Protein AF-0000000074132225 (afdb_homodimer)

Nearest PDB structures (foldseek):
  7el3-assembly1_B  TM=7.286E-01  e=1.662E-07  Acinetobacter baumannii
  2fbi-assembly1_A-2  TM=7.330E-01  e=9.523E-07  Pseudomonas aeruginosa
  6pcp-assembly2_C  TM=7.121E-01  e=3.314E-06  Bordetella pertussis
  7kfq-assembly1_A  TM=7.465E-01  e=6.183E-06  Variovorax paradoxus
  3vod-assembly1_A  TM=6.828E-01  e=7.935E-06  Escherichia coli K-12

Structure (mmCIF, N/CA/C/O backbone):
data_AF-0000000074132225-model_v1
#
loop_
_entity.id
_entity.type
_entity.pdbx_description
1 polymer 'Transcriptional regulator, MarR family'
#
loop_
_atom_site.group_PDB
_atom_site.id
_atom_site.type_symbol
_atom_site.label_atom_id
_atom_site.label_alt_id
_atom_site.label_comp_id
_atom_site.label_asym_id
_atom_site.label_entity_id
_atom_site.label_seq_id
_atom_site.pdbx_PDB_ins_code
_atom_site.Cartn_x
_atom_site.Cartn_y
_atom_site.Cartn_z
_atom_site.occupancy
_atom_site.B_iso_or_equiv
_atom_site.auth_seq_id
_atom_site.auth_comp_id
_atom_site.auth_asym_id
_atom_site.auth_atom_id
_atom_site.pdbx_PDB_model_num
ATOM 1 N N . MET A 1 1 ? -24.516 12.992 13.539 1 54.16 1 MET A N 1
ATOM 2 C CA . MET A 1 1 ? -23.625 13.383 14.625 1 54.16 1 MET A CA 1
ATOM 3 C C . MET A 1 1 ? -22.25 13.789 14.078 1 54.16 1 MET A C 1
ATOM 5 O O . MET A 1 1 ? -21.781 13.242 13.078 1 54.16 1 MET A O 1
ATOM 9 N N . SER A 1 2 ? -21.734 15 14.367 1 73.56 2 SER A N 1
ATOM 10 C CA . SER A 1 2 ? -20.578 15.727 13.867 1 73.56 2 SER A CA 1
ATOM 11 C C . SER A 1 2 ? -19.281 15.016 14.227 1 73.56 2 SER A C 1
ATOM 13 O O . SER A 1 2 ? -19.109 14.578 15.367 1 73.56 2 SER A O 1
ATOM 15 N N . ILE A 1 3 ? -18.578 14.336 13.305 1 84.06 3 ILE A N 1
ATOM 16 C CA . ILE A 1 3 ? -17.297 13.664 13.523 1 84.06 3 ILE A CA 1
ATOM 17 C C . ILE A 1 3 ? -16.234 14.688 13.922 1 84.06 3 ILE A C 1
ATOM 19 O O . ILE A 1 3 ? -16.109 15.742 13.297 1 84.06 3 ILE A O 1
ATOM 23 N N . THR A 1 4 ? -15.602 14.516 15.125 1 89.75 4 THR A N 1
ATOM 24 C CA . THR A 1 4 ? -14.586 15.445 15.625 1 89.75 4 THR A CA 1
ATOM 25 C C . THR A 1 4 ? -13.273 15.258 14.867 1 89.75 4 THR A C 1
ATOM 27 O O . THR A 1 4 ? -13.062 14.234 14.211 1 89.75 4 THR A O 1
ATOM 30 N N . LYS A 1 5 ? -12.422 16.234 14.961 1 89.44 5 LYS A N 1
ATOM 31 C CA . LYS A 1 5 ? -11.109 16.156 14.328 1 89.44 5 LYS A CA 1
ATOM 32 C C . LYS A 1 5 ? -10.305 14.977 14.867 1 89.44 5 LYS A C 1
ATOM 34 O O . LYS A 1 5 ? -9.609 14.297 14.117 1 89.44 5 LYS A O 1
ATOM 39 N N . ASP A 1 6 ? -10.445 14.742 16.094 1 91 6 ASP A N 1
ATOM 40 C CA . ASP A 1 6 ? -9.75 13.625 16.734 1 91 6 ASP A CA 1
ATOM 41 C C . ASP A 1 6 ? -10.25 12.289 16.188 1 91 6 ASP A C 1
ATOM 43 O O . ASP A 1 6 ? -9.461 11.359 15.992 1 91 6 ASP A O 1
ATOM 47 N N . GLU A 1 7 ? -11.469 12.227 16 1 93.56 7 GLU A N 1
ATOM 48 C CA . GLU A 1 7 ? -12.055 11 15.461 1 93.56 7 GLU A CA 1
ATOM 49 C C . GLU A 1 7 ? -11.594 10.766 14.023 1 93.56 7 GLU A C 1
ATOM 51 O O . GLU A 1 7 ? -11.305 9.633 13.641 1 93.56 7 GLU A O 1
ATOM 56 N N . VAL A 1 8 ? -11.531 11.859 13.305 1 94.38 8 VAL A N 1
ATOM 57 C CA . VAL A 1 8 ? -11.07 11.766 11.922 1 94.38 8 VAL A CA 1
ATOM 58 C C . VAL A 1 8 ? -9.648 11.219 11.883 1 94.38 8 VAL A C 1
ATOM 60 O O . VAL A 1 8 ? -9.352 10.289 11.133 1 94.38 8 VAL A O 1
ATOM 63 N N . GLN A 1 9 ? -8.836 11.711 12.734 1 93.88 9 GLN A N 1
ATOM 64 C CA . GLN A 1 9 ? -7.426 11.32 12.766 1 93.88 9 GLN A CA 1
ATOM 65 C C . GLN A 1 9 ? -7.262 9.875 13.203 1 93.88 9 GLN A C 1
ATOM 67 O O . GLN A 1 9 ? -6.395 9.156 12.695 1 93.88 9 GLN A O 1
ATOM 72 N N . THR A 1 10 ? -8.094 9.461 14.109 1 95.25 10 THR A N 1
ATOM 73 C CA . THR A 1 10 ? -8.055 8.078 14.578 1 95.25 10 THR A CA 1
ATOM 74 C C . THR A 1 10 ? -8.438 7.117 13.453 1 95.25 10 THR A C 1
ATOM 76 O O . THR A 1 10 ? -7.797 6.086 13.258 1 95.25 10 THR A O 1
ATOM 79 N N . LEU A 1 11 ? -9.461 7.516 12.695 1 97.31 11 LEU A N 1
ATOM 80 C CA . LEU A 1 11 ? -9.953 6.672 11.609 1 97.31 11 LEU A CA 1
ATOM 81 C C . LEU A 1 11 ? -8.938 6.582 10.484 1 97.31 11 LEU A C 1
ATOM 83 O O . LEU A 1 11 ? -8.641 5.492 9.992 1 97.31 11 LEU A O 1
ATOM 87 N N . THR A 1 12 ? -8.359 7.676 10.102 1 96.75 12 THR A N 1
ATOM 88 C CA . THR A 1 12 ? -7.398 7.695 9.008 1 96.75 12 THR A CA 1
ATOM 89 C C . THR A 1 12 ? -6.094 7.02 9.414 1 96.75 12 THR A C 1
ATOM 91 O O . THR A 1 12 ? -5.492 6.285 8.633 1 96.75 12 THR A O 1
ATOM 94 N N . SER A 1 13 ? -5.707 7.27 10.641 1 96.12 13 SER A N 1
ATOM 95 C CA . SER A 1 13 ? -4.496 6.637 11.156 1 96.12 13 SER A CA 1
ATOM 96 C C . SER A 1 13 ? -4.625 5.117 11.164 1 96.12 13 SER A C 1
ATOM 98 O O . SER A 1 13 ? -3.674 4.406 10.844 1 96.12 13 SER A O 1
ATOM 100 N N . ARG A 1 14 ? -5.727 4.633 11.555 1 96.69 14 ARG A N 1
ATOM 101 C CA . ARG A 1 14 ? -5.973 3.193 11.562 1 96.69 14 ARG A CA 1
ATOM 102 C C . ARG A 1 14 ? -5.941 2.625 10.148 1 96.69 14 ARG A C 1
ATOM 104 O O . ARG A 1 14 ? -5.371 1.558 9.914 1 96.69 14 ARG A O 1
ATOM 111 N N . LEU A 1 15 ? -6.539 3.301 9.234 1 97 15 LEU A N 1
ATOM 112 C CA . LEU A 1 15 ? -6.52 2.861 7.844 1 97 15 LEU A CA 1
ATOM 113 C C . LEU A 1 15 ? -5.09 2.768 7.324 1 97 15 LEU A C 1
ATOM 115 O O . LEU A 1 15 ? -4.711 1.759 6.723 1 97 15 LEU A O 1
ATOM 119 N N . ASP A 1 16 ? -4.312 3.82 7.637 1 94.81 16 ASP A N 1
ATOM 120 C CA . ASP A 1 16 ? -2.91 3.834 7.227 1 94.81 16 ASP A CA 1
ATOM 121 C C . ASP A 1 16 ? -2.16 2.633 7.793 1 94.81 16 ASP A C 1
ATOM 123 O O . ASP A 1 16 ? -1.419 1.96 7.074 1 94.81 16 ASP A O 1
ATOM 127 N N . LEU A 1 17 ? -2.406 2.398 9.031 1 95.75 17 LEU A N 1
ATOM 128 C CA . LEU A 1 17 ? -1.738 1.296 9.719 1 95.75 17 LEU A CA 1
ATOM 129 C C . LEU A 1 17 ? -2.137 -0.043 9.102 1 95.75 17 LEU A C 1
ATOM 131 O O . LEU A 1 17 ? -1.291 -0.921 8.914 1 95.75 17 LEU A O 1
ATOM 135 N N . LEU A 1 18 ? -3.383 -0.234 8.789 1 97.75 18 LEU A N 1
ATOM 136 C CA . LEU A 1 18 ? -3.879 -1.496 8.258 1 97.75 18 LEU A CA 1
ATOM 137 C C . LEU A 1 18 ? -3.344 -1.736 6.848 1 97.75 18 LEU A C 1
ATOM 139 O O . LEU A 1 18 ? -3.006 -2.867 6.492 1 97.75 18 LEU A O 1
ATOM 143 N N . ILE A 1 19 ? -3.264 -0.663 6.051 1 96.75 19 ILE A N 1
ATOM 144 C CA . ILE A 1 19 ? -2.701 -0.786 4.711 1 96.75 19 ILE A CA 1
ATOM 145 C C . ILE A 1 19 ? -1.232 -1.192 4.801 1 96.75 19 ILE A C 1
ATOM 147 O O . ILE A 1 19 ? -0.798 -2.127 4.125 1 96.75 19 ILE A O 1
ATOM 151 N N . ALA A 1 20 ? -0.495 -0.587 5.672 1 95.62 20 ALA A N 1
ATOM 152 C CA . ALA A 1 20 ? 0.922 -0.885 5.863 1 95.62 20 ALA A CA 1
ATOM 153 C C . ALA A 1 20 ? 1.119 -2.311 6.371 1 95.62 20 ALA A C 1
ATOM 155 O O . ALA A 1 20 ? 2.02 -3.02 5.918 1 95.62 20 ALA A O 1
ATOM 156 N N . LYS A 1 21 ? 0.333 -2.701 7.316 1 96.62 21 LYS A N 1
ATOM 157 C CA . LYS A 1 21 ? 0.437 -4.043 7.879 1 96.62 21 LYS A CA 1
ATOM 158 C C . LYS A 1 21 ? 0.18 -5.105 6.816 1 96.62 21 LYS A C 1
ATOM 160 O O . LYS A 1 21 ? 0.867 -6.129 6.773 1 96.62 21 LYS A O 1
ATOM 165 N N . GLY A 1 22 ? -0.839 -4.918 5.992 1 97.06 22 GLY A N 1
ATOM 166 C CA . GLY A 1 22 ? -1.097 -5.84 4.898 1 97.06 22 GLY A CA 1
ATOM 167 C C . GLY A 1 22 ? 0.084 -5.996 3.957 1 97.06 22 GLY A C 1
ATOM 168 O O . GLY A 1 22 ? 0.482 -7.117 3.631 1 97.06 22 GLY A O 1
ATOM 169 N N . ALA A 1 23 ? 0.612 -4.855 3.578 1 95.44 23 ALA A N 1
ATOM 170 C CA . ALA A 1 23 ? 1.77 -4.867 2.686 1 95.44 23 ALA A CA 1
ATOM 171 C C . ALA A 1 23 ? 2.936 -5.625 3.311 1 95.44 23 ALA A C 1
ATOM 173 O O . ALA A 1 23 ? 3.627 -6.387 2.627 1 95.44 23 ALA A O 1
ATOM 174 N N . ARG A 1 24 ? 3.125 -5.453 4.555 1 95.12 24 ARG A N 1
ATOM 175 C CA . ARG A 1 24 ? 4.223 -6.113 5.254 1 95.12 24 ARG A CA 1
ATOM 176 C C . ARG A 1 24 ? 4.02 -7.625 5.289 1 95.12 24 ARG A C 1
ATOM 178 O O . ARG A 1 24 ? 4.977 -8.391 5.156 1 95.12 24 ARG A O 1
ATOM 185 N N . GLU A 1 25 ? 2.818 -8.031 5.516 1 96.81 25 GLU A N 1
ATOM 186 C CA . GLU A 1 25 ? 2.543 -9.461 5.559 1 96.81 25 GLU A CA 1
ATOM 187 C C . GLU A 1 25 ? 2.814 -10.117 4.207 1 96.81 25 GLU A C 1
ATOM 189 O O . GLU A 1 25 ? 3.35 -11.227 4.145 1 96.81 25 GLU A O 1
ATOM 194 N N . TYR A 1 26 ? 2.424 -9.445 3.121 1 96.88 26 TYR A N 1
ATOM 195 C CA . TYR A 1 26 ? 2.709 -9.977 1.792 1 96.88 26 TYR A CA 1
ATOM 196 C C . TYR A 1 26 ? 4.211 -10.008 1.529 1 96.88 26 TYR A C 1
ATOM 198 O O . TYR A 1 26 ? 4.723 -10.969 0.947 1 96.88 26 TYR A O 1
ATOM 206 N N . LYS A 1 27 ? 4.934 -9.016 1.938 1 95.56 27 LYS A N 1
ATOM 207 C CA . LYS A 1 27 ? 6.387 -8.984 1.802 1 95.56 27 LYS A CA 1
ATOM 208 C C . LYS A 1 27 ? 7.035 -10.125 2.582 1 95.56 27 LYS A C 1
ATOM 210 O O . LYS A 1 27 ? 7.961 -10.773 2.09 1 95.56 27 LYS A O 1
ATOM 215 N N . ASP A 1 28 ? 6.555 -10.273 3.811 1 96.62 28 ASP A N 1
ATOM 216 C CA . ASP A 1 28 ? 7.047 -11.375 4.637 1 96.62 28 ASP A CA 1
ATOM 217 C C . ASP A 1 28 ? 6.832 -12.719 3.951 1 96.62 28 ASP A C 1
ATOM 219 O O . ASP A 1 28 ? 7.703 -13.594 3.998 1 96.62 28 ASP A O 1
ATOM 223 N N . TRP A 1 29 ? 5.672 -12.898 3.391 1 98.12 29 TRP A N 1
ATOM 224 C CA . TRP A 1 29 ? 5.379 -14.125 2.662 1 98.12 29 TRP A CA 1
ATOM 225 C C . TRP A 1 29 ? 6.359 -14.328 1.512 1 98.12 29 TRP A C 1
ATOM 227 O O . TRP A 1 29 ? 6.879 -15.43 1.311 1 98.12 29 TRP A O 1
ATOM 237 N N . ASN A 1 30 ? 6.602 -13.227 0.712 1 97.62 30 ASN A N 1
ATOM 238 C CA . ASN A 1 30 ? 7.57 -13.297 -0.378 1 97.62 30 ASN A CA 1
ATOM 239 C C . ASN A 1 30 ? 8.938 -13.75 0.117 1 97.62 30 ASN A C 1
ATOM 241 O O . ASN A 1 30 ? 9.555 -14.633 -0.476 1 97.62 30 ASN A O 1
ATOM 245 N N . GLN A 1 31 ? 9.367 -13.188 1.215 1 96.5 31 GLN A N 1
ATOM 246 C CA . GLN A 1 31 ? 10.664 -13.523 1.787 1 96.5 31 GLN A CA 1
ATOM 247 C C . GLN A 1 31 ? 10.727 -14.984 2.207 1 96.5 31 GLN A C 1
ATOM 249 O O . GLN A 1 31 ? 11.703 -15.68 1.92 1 96.5 31 GLN A O 1
ATOM 254 N N . LYS A 1 32 ? 9.719 -15.438 2.816 1 96.31 32 LYS A N 1
ATOM 255 C CA . LYS A 1 32 ? 9.633 -16.828 3.264 1 96.31 32 LYS A CA 1
ATOM 256 C C . LYS A 1 32 ? 9.727 -17.781 2.086 1 96.31 32 LYS A C 1
ATOM 258 O O . LYS A 1 32 ? 10.25 -18.891 2.225 1 96.31 32 LYS A O 1
ATOM 263 N N . HIS A 1 33 ? 9.281 -17.344 0.921 1 97 33 HIS A N 1
ATOM 264 C CA . HIS A 1 33 ? 9.227 -18.219 -0.245 1 97 33 HIS A CA 1
ATOM 265 C C . HIS A 1 33 ? 10.375 -17.922 -1.206 1 97 33 HIS A C 1
ATOM 267 O O . HIS A 1 33 ? 10.367 -18.375 -2.35 1 97 33 HIS A O 1
ATOM 273 N N . GLY A 1 34 ? 11.312 -17.031 -0.756 1 95.88 34 GLY A N 1
ATOM 274 C CA . GLY A 1 34 ? 12.516 -16.766 -1.527 1 95.88 34 GLY A CA 1
ATOM 275 C C . GLY A 1 34 ? 12.25 -15.93 -2.768 1 95.88 34 GLY A C 1
ATOM 276 O O . GLY A 1 34 ? 12.945 -16.062 -3.775 1 95.88 34 GLY A O 1
ATOM 277 N N . LEU A 1 35 ? 11.234 -15.094 -2.738 1 97.06 35 LEU A N 1
ATOM 278 C CA . LEU A 1 35 ? 10.867 -14.242 -3.865 1 97.06 35 LEU A CA 1
ATOM 279 C C . LEU A 1 35 ? 11.133 -12.773 -3.543 1 97.06 35 LEU A C 1
ATOM 281 O O . LEU A 1 35 ? 10.883 -12.32 -2.424 1 97.06 35 LEU A O 1
ATOM 285 N N . THR A 1 36 ? 11.695 -12.125 -4.531 1 96.5 36 THR A N 1
ATOM 286 C CA . THR A 1 36 ? 11.68 -10.664 -4.426 1 96.5 36 THR A CA 1
ATOM 287 C C . THR A 1 36 ? 10.281 -10.125 -4.699 1 96.5 36 THR A C 1
ATOM 289 O O . THR A 1 36 ? 9.477 -10.773 -5.367 1 96.5 36 THR A O 1
ATOM 292 N N . ASP A 1 37 ? 10.031 -8.945 -4.234 1 95.88 37 ASP A N 1
ATOM 293 C CA . ASP A 1 37 ? 8.695 -8.359 -4.371 1 95.88 37 ASP A CA 1
ATOM 294 C C . ASP A 1 37 ? 8.32 -8.188 -5.844 1 95.88 37 ASP A C 1
ATOM 296 O O . ASP A 1 37 ? 7.203 -8.508 -6.246 1 95.88 37 ASP A O 1
ATOM 300 N N . TYR A 1 38 ? 9.273 -7.688 -6.648 1 96.94 38 TYR A N 1
ATOM 301 C CA . TYR A 1 38 ? 8.938 -7.402 -8.039 1 96.94 38 TYR A CA 1
ATOM 302 C C . TYR A 1 38 ? 8.727 -8.695 -8.82 1 96.94 38 TYR A C 1
ATOM 304 O O . TYR A 1 38 ? 7.855 -8.758 -9.695 1 96.94 38 TYR A O 1
ATOM 312 N N . ARG A 1 39 ? 9.531 -9.758 -8.539 1 97.12 39 ARG A N 1
ATOM 313 C CA . ARG A 1 39 ? 9.312 -11.047 -9.195 1 97.12 39 ARG A CA 1
ATOM 314 C C . ARG A 1 39 ? 7.957 -11.633 -8.812 1 97.12 39 ARG A C 1
ATOM 316 O O . ARG A 1 39 ? 7.219 -12.109 -9.68 1 97.12 39 ARG A O 1
ATOM 323 N N . SER A 1 40 ? 7.66 -11.547 -7.527 1 97.75 40 SER A N 1
ATOM 324 C CA . SER A 1 40 ? 6.41 -12.094 -7.012 1 97.75 40 SER A CA 1
ATOM 325 C C . SER A 1 40 ? 5.203 -11.43 -7.664 1 97.75 40 SER A C 1
ATOM 327 O O . SER A 1 40 ? 4.289 -12.117 -8.125 1 97.75 40 SER A O 1
ATOM 329 N N . VAL A 1 41 ? 5.203 -10.148 -7.758 1 97.56 41 VAL A N 1
ATOM 330 C CA . VAL A 1 41 ? 4.02 -9.445 -8.242 1 97.56 41 VAL A CA 1
ATOM 331 C C . VAL A 1 41 ? 3.861 -9.672 -9.742 1 97.56 41 VAL A C 1
ATOM 333 O O . VAL A 1 41 ? 2.74 -9.773 -10.25 1 97.56 41 VAL A O 1
ATOM 336 N N . ILE A 1 42 ? 4.949 -9.727 -10.469 1 98.06 42 ILE A N 1
ATOM 337 C CA . ILE A 1 42 ? 4.887 -9.969 -11.906 1 98.06 42 ILE A CA 1
ATOM 338 C C . ILE A 1 42 ? 4.293 -11.352 -12.172 1 98.06 42 ILE A C 1
ATOM 340 O O . ILE A 1 42 ? 3.369 -11.492 -12.969 1 98.06 42 ILE A O 1
ATOM 344 N N . LEU A 1 43 ? 4.832 -12.375 -11.445 1 98.06 43 LEU A N 1
ATOM 345 C CA . LEU A 1 43 ? 4.32 -13.734 -11.586 1 98.06 43 LEU A CA 1
ATOM 346 C C . LEU A 1 43 ? 2.852 -13.805 -11.188 1 98.06 43 LEU A C 1
ATOM 348 O O . LEU A 1 43 ? 2.045 -14.43 -11.883 1 98.06 43 LEU A O 1
ATOM 352 N N . TYR A 1 44 ? 2.502 -13.164 -10.102 1 97.88 44 TYR A N 1
ATOM 353 C CA . TYR A 1 44 ? 1.139 -13.125 -9.586 1 97.88 44 TYR A CA 1
ATOM 354 C C . TYR A 1 44 ? 0.188 -12.508 -10.609 1 97.88 44 TYR A C 1
ATOM 356 O O . TYR A 1 44 ? -0.828 -13.117 -10.961 1 97.88 44 TYR A O 1
ATOM 364 N N . GLU A 1 45 ? 0.509 -11.328 -11.078 1 97.12 45 GLU A N 1
ATOM 365 C CA . GLU A 1 45 ? -0.358 -10.602 -12 1 97.12 45 GLU A CA 1
ATOM 366 C C . GLU A 1 45 ? -0.521 -11.359 -13.312 1 97.12 45 GLU A C 1
ATOM 368 O O . GLU A 1 45 ? -1.614 -11.398 -13.883 1 97.12 45 GLU A O 1
ATOM 373 N N . LEU A 1 46 ? 0.515 -12 -13.797 1 97.06 46 LEU A N 1
ATOM 374 C CA . LEU A 1 46 ? 0.447 -12.664 -15.094 1 97.06 46 LEU A CA 1
ATOM 375 C C . LEU A 1 46 ? -0.238 -14.023 -14.969 1 97.06 46 LEU A C 1
ATOM 377 O O . LEU A 1 46 ? -0.691 -14.594 -15.969 1 97.06 46 LEU A O 1
ATOM 381 N N . LEU A 1 47 ? -0.28 -14.57 -13.742 1 95 47 LEU A N 1
ATOM 382 C CA . LEU A 1 47 ? -1.084 -15.766 -13.508 1 95 47 LEU A CA 1
ATOM 383 C C . LEU A 1 47 ? -2.572 -15.438 -13.555 1 95 47 LEU A C 1
ATOM 385 O O . LEU A 1 47 ? -3.373 -16.234 -14.055 1 95 47 LEU A O 1
ATOM 389 N N . LEU A 1 48 ? -2.814 -14.258 -13.047 1 93.62 48 LEU A N 1
ATOM 390 C CA . LEU A 1 48 ? -4.215 -13.867 -12.93 1 93.62 48 LEU A CA 1
ATOM 391 C C . LEU A 1 48 ? -4.715 -13.25 -14.234 1 93.62 48 LEU A C 1
ATOM 393 O O . LEU A 1 48 ? -5.91 -13.312 -14.539 1 93.62 48 LEU A O 1
ATOM 397 N N . HIS A 1 49 ? -3.678 -12.555 -14.844 1 91.62 49 HIS A N 1
ATOM 398 C CA . HIS A 1 49 ? -4.004 -11.867 -16.094 1 91.62 49 HIS A CA 1
ATOM 399 C C . HIS A 1 49 ? -3.188 -12.422 -17.25 1 91.62 49 HIS A C 1
ATOM 401 O O . HIS A 1 49 ? -1.963 -12.539 -17.156 1 91.62 49 HIS A O 1
ATOM 407 N N . THR A 1 50 ? -3.701 -13.188 -18.188 1 86.75 50 THR A N 1
ATOM 408 C CA . THR A 1 50 ? -3.045 -13.867 -19.297 1 86.75 50 THR A CA 1
ATOM 409 C C . THR A 1 50 ? -1.951 -12.992 -19.891 1 86.75 50 THR A C 1
ATOM 411 O O . THR A 1 50 ? -0.841 -13.461 -20.156 1 86.75 50 THR A O 1
ATOM 414 N N . ARG A 1 51 ? -2.16 -11.766 -20.094 1 92.12 51 ARG A N 1
ATOM 415 C CA . ARG A 1 51 ? -1.146 -10.859 -20.625 1 92.12 51 ARG A CA 1
ATOM 416 C C . ARG A 1 51 ? -1.369 -9.438 -20.109 1 92.12 51 ARG A C 1
ATOM 418 O O . ARG A 1 51 ? -2.512 -9.008 -19.938 1 92.12 51 ARG A O 1
ATOM 425 N N . LEU A 1 52 ? -0.24 -8.719 -19.781 1 96.38 52 LEU A N 1
ATOM 426 C CA . LEU A 1 52 ? -0.235 -7.32 -19.359 1 96.38 52 LEU A CA 1
ATOM 427 C C . LEU A 1 52 ? 0.959 -6.578 -19.938 1 96.38 52 LEU A C 1
ATOM 429 O O . LEU A 1 52 ? 2.023 -7.164 -20.141 1 96.38 52 LEU A O 1
ATOM 433 N N . THR A 1 53 ? 0.749 -5.305 -20.25 1 96.44 53 THR A N 1
ATOM 434 C CA . THR A 1 53 ? 1.904 -4.469 -20.547 1 96.44 53 THR A CA 1
ATOM 435 C C . THR A 1 53 ? 2.676 -4.133 -19.266 1 96.44 53 THR A C 1
ATOM 437 O O . THR A 1 53 ? 2.152 -4.285 -18.156 1 96.44 53 THR A O 1
ATOM 440 N N . GLN A 1 54 ? 3.93 -3.826 -19.484 1 96.25 54 GLN A N 1
ATOM 441 C CA . GLN A 1 54 ? 4.707 -3.375 -18.344 1 96.25 54 GLN A CA 1
ATOM 442 C C . GLN A 1 54 ? 3.988 -2.248 -17.609 1 96.25 54 GLN A C 1
ATOM 444 O O . GLN A 1 54 ? 3.943 -2.236 -16.375 1 96.25 54 GLN A O 1
ATOM 449 N N . LYS A 1 55 ? 3.361 -1.325 -18.344 1 95.44 55 LYS A N 1
ATOM 450 C CA . LYS A 1 55 ? 2.631 -0.205 -17.766 1 95.44 55 LYS A CA 1
ATOM 451 C C . LYS A 1 55 ? 1.466 -0.694 -16.906 1 95.44 55 LYS A C 1
ATOM 453 O O . LYS A 1 55 ? 1.256 -0.203 -15.805 1 95.44 55 LYS A O 1
ATOM 458 N N . GLN A 1 56 ? 0.765 -1.618 -17.375 1 95.5 56 GLN A N 1
ATOM 459 C CA . GLN A 1 56 ? -0.373 -2.172 -16.656 1 95.5 56 GLN A CA 1
ATOM 460 C C . GLN A 1 56 ? 0.078 -2.867 -15.375 1 95.5 56 GLN A C 1
ATOM 462 O O . GLN A 1 56 ? -0.587 -2.77 -14.336 1 95.5 56 GLN A O 1
ATOM 467 N N . ILE A 1 57 ? 1.178 -3.582 -15.43 1 97.06 57 ILE A N 1
ATOM 468 C CA . ILE A 1 57 ? 1.702 -4.246 -14.234 1 97.06 57 ILE A CA 1
ATOM 469 C C . ILE A 1 57 ? 2.064 -3.203 -13.18 1 97.06 57 ILE A C 1
ATOM 471 O O . ILE A 1 57 ? 1.699 -3.342 -12.016 1 97.06 57 ILE A O 1
ATOM 475 N N . VAL A 1 58 ? 2.713 -2.133 -13.609 1 96.12 58 VAL A N 1
ATOM 476 C CA . VAL A 1 58 ? 3.1 -1.06 -12.703 1 96.12 58 VAL A CA 1
ATOM 477 C C . VAL A 1 58 ? 1.854 -0.461 -12.047 1 96.12 58 VAL A C 1
ATOM 479 O O . VAL A 1 58 ? 1.825 -0.245 -10.836 1 96.12 58 VAL A O 1
ATOM 482 N N . GLU A 1 59 ? 0.793 -0.253 -12.789 1 94.12 59 GLU A N 1
ATOM 483 C CA . GLU A 1 59 ? -0.434 0.375 -12.312 1 94.12 59 GLU A CA 1
ATOM 484 C C . GLU A 1 59 ? -1.135 -0.501 -11.281 1 94.12 59 GLU A C 1
ATOM 486 O O . GLU A 1 59 ? -1.849 0.005 -10.414 1 94.12 59 GLU A O 1
ATOM 491 N N . ARG A 1 60 ? -0.879 -1.768 -11.367 1 94.75 60 ARG A N 1
ATOM 492 C CA . ARG A 1 60 ? -1.549 -2.713 -10.477 1 94.75 60 ARG A CA 1
ATOM 493 C C . ARG A 1 60 ? -0.726 -2.955 -9.219 1 94.75 60 ARG A C 1
ATOM 495 O O . ARG A 1 60 ? -1.181 -3.635 -8.297 1 94.75 60 ARG A O 1
ATOM 502 N N . THR A 1 61 ? 0.43 -2.318 -9.164 1 92.25 61 THR A N 1
ATOM 503 C CA . THR A 1 61 ? 1.303 -2.49 -8.008 1 92.25 61 THR A CA 1
ATOM 504 C C . THR A 1 61 ? 1.784 -1.14 -7.488 1 92.25 61 THR A C 1
ATOM 506 O O . THR A 1 61 ? 1.551 -0.107 -8.117 1 92.25 61 THR A O 1
ATOM 509 N N . ASN A 1 62 ? 2.35 -1.127 -6.344 1 86.5 62 ASN A N 1
ATOM 510 C CA . ASN A 1 62 ? 2.957 0.076 -5.781 1 86.5 62 ASN A CA 1
ATOM 511 C C . ASN A 1 62 ? 4.473 0.066 -5.945 1 86.5 62 ASN A C 1
ATOM 513 O O . ASN A 1 62 ? 5.188 0.747 -5.207 1 86.5 62 ASN A O 1
ATOM 517 N N . LEU A 1 63 ? 4.906 -0.664 -6.988 1 93.31 63 LEU A N 1
ATOM 518 C CA . LEU A 1 63 ? 6.344 -0.778 -7.207 1 93.31 63 LEU A CA 1
ATOM 519 C C . LEU A 1 63 ? 6.797 0.15 -8.328 1 93.31 63 LEU A C 1
ATOM 521 O O . LEU A 1 63 ? 6.062 0.375 -9.289 1 93.31 63 LEU A O 1
ATOM 525 N N . PRO A 1 64 ? 8.055 0.669 -8.203 1 93 64 PRO A N 1
ATOM 526 C CA . PRO A 1 64 ? 8.594 1.543 -9.25 1 93 64 PRO A CA 1
ATOM 527 C C . PRO A 1 64 ? 8.719 0.842 -10.602 1 93 64 PRO A C 1
ATOM 529 O O . PRO A 1 64 ? 9.031 -0.35 -10.656 1 93 64 PRO A O 1
ATOM 532 N N . LYS A 1 65 ? 8.477 1.619 -11.656 1 95.75 65 LYS A N 1
ATOM 533 C CA . LYS A 1 65 ? 8.602 1.118 -13.016 1 95.75 65 LYS A CA 1
ATOM 534 C C . LYS A 1 65 ? 9.953 0.435 -13.227 1 95.75 65 LYS A C 1
ATOM 536 O O . LYS A 1 65 ? 10.031 -0.593 -13.906 1 95.75 65 LYS A O 1
ATOM 541 N N . GLN A 1 66 ? 11.023 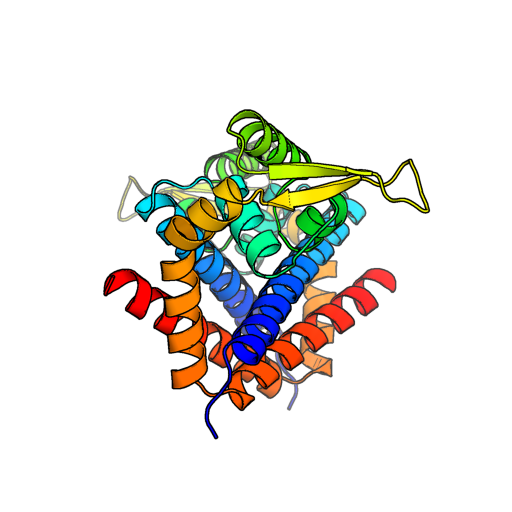0.993 -12.625 1 96.5 66 GLN A N 1
ATOM 542 C CA . GLN A 1 66 ? 12.367 0.451 -12.789 1 96.5 66 GLN A CA 1
ATOM 543 C C . GLN A 1 66 ? 12.469 -0.953 -12.203 1 96.5 66 GLN A C 1
ATOM 545 O O . GLN A 1 66 ? 13.141 -1.82 -12.758 1 96.5 66 GLN A O 1
ATOM 550 N N . SER A 1 67 ? 11.836 -1.201 -11.047 1 96.81 67 SER A N 1
ATOM 551 C CA . SER A 1 67 ? 11.844 -2.512 -10.406 1 96.81 67 SER A CA 1
ATOM 552 C C . SER A 1 67 ? 11.078 -3.537 -11.242 1 96.81 67 SER A C 1
ATOM 554 O O . SER A 1 67 ? 11.531 -4.672 -11.398 1 96.81 67 SER A O 1
ATOM 556 N N . ILE A 1 68 ? 9.969 -3.125 -11.797 1 97.88 68 ILE A N 1
ATOM 557 C CA . ILE A 1 68 ? 9.156 -4.008 -12.625 1 97.88 68 ILE A CA 1
ATOM 558 C C . ILE A 1 68 ? 9.922 -4.379 -13.891 1 97.88 68 ILE A C 1
ATOM 560 O O . ILE A 1 68 ? 9.945 -5.547 -14.289 1 97.88 68 ILE A O 1
ATOM 564 N N . ASN A 1 69 ? 10.555 -3.387 -14.469 1 97.81 69 ASN A N 1
ATOM 565 C CA . ASN A 1 69 ? 11.375 -3.654 -15.648 1 97.81 69 ASN A CA 1
ATOM 566 C C . ASN A 1 69 ? 12.477 -4.664 -15.344 1 97.81 69 ASN A C 1
ATOM 568 O O . ASN A 1 69 ? 12.703 -5.594 -16.125 1 97.81 69 ASN A O 1
ATOM 572 N N . LYS A 1 70 ? 13.117 -4.414 -14.258 1 98.06 70 LYS A N 1
ATOM 573 C CA . LYS A 1 70 ? 14.172 -5.336 -13.836 1 98.06 70 LYS A CA 1
ATOM 574 C C . LYS A 1 70 ? 13.633 -6.758 -13.703 1 98.06 70 LYS A C 1
ATOM 576 O O . LYS A 1 70 ? 14.266 -7.711 -14.164 1 98.06 70 LYS A O 1
ATOM 581 N N . GLY A 1 71 ? 12.5 -6.934 -13.07 1 98.06 71 GLY A N 1
ATOM 582 C CA . GLY A 1 71 ? 11.883 -8.242 -12.891 1 98.06 71 GLY A CA 1
ATOM 583 C C . GLY A 1 71 ? 11.5 -8.898 -14.203 1 98.06 71 GLY A C 1
ATOM 584 O O . GLY A 1 71 ? 11.703 -10.102 -14.383 1 98.06 71 GLY A O 1
ATOM 585 N N . ILE A 1 72 ? 10.961 -8.102 -15.062 1 98.12 72 ILE A N 1
ATOM 586 C CA . ILE A 1 72 ? 10.555 -8.609 -16.359 1 98.12 72 ILE A CA 1
ATOM 587 C C . ILE A 1 72 ? 11.773 -9.133 -17.125 1 98.12 72 ILE A C 1
ATOM 589 O O . ILE A 1 72 ? 11.742 -10.234 -17.672 1 98.12 72 ILE A O 1
ATOM 593 N N . LEU A 1 73 ? 12.828 -8.344 -17.125 1 97.94 73 LEU A N 1
ATOM 594 C CA . LEU A 1 73 ? 14.047 -8.734 -17.828 1 97.94 73 LEU A CA 1
ATOM 595 C C . LEU A 1 73 ? 14.641 -10 -17.219 1 97.94 73 LEU A C 1
ATOM 597 O O . LEU A 1 73 ? 15.078 -10.898 -17.953 1 97.94 73 LEU A O 1
ATOM 601 N N . GLN A 1 74 ? 14.672 -10.055 -15.922 1 98.31 74 GLN A N 1
ATOM 602 C CA . GLN A 1 74 ? 15.211 -11.227 -15.242 1 98.31 74 GLN A CA 1
ATOM 603 C C . GLN A 1 74 ? 14.406 -12.477 -15.578 1 98.31 74 GLN A C 1
ATOM 605 O O . GLN A 1 74 ? 14.977 -13.523 -15.906 1 98.31 74 GLN A O 1
ATOM 610 N N . LEU A 1 75 ? 13.125 -12.414 -15.523 1 98.56 75 LEU A N 1
ATOM 611 C CA . LEU A 1 75 ? 12.25 -13.547 -15.805 1 98.56 75 LEU A CA 1
ATOM 612 C C . LEU A 1 75 ? 12.352 -13.961 -17.266 1 98.56 75 LEU A C 1
ATOM 614 O O . LEU A 1 75 ? 12.258 -15.148 -17.594 1 98.56 75 LEU A O 1
ATOM 618 N N . ARG A 1 76 ? 12.477 -12.961 -18.109 1 98.19 76 ARG A N 1
ATOM 619 C CA . ARG A 1 76 ? 12.672 -13.25 -19.516 1 98.19 76 ARG A CA 1
ATOM 620 C C . ARG A 1 76 ? 13.977 -14 -19.75 1 98.19 76 ARG A C 1
ATOM 622 O O . ARG A 1 76 ? 14 -15.008 -20.469 1 98.19 76 ARG A O 1
ATOM 629 N N . ASP A 1 77 ? 15.055 -13.492 -19.188 1 98.31 77 ASP A N 1
ATOM 630 C CA . ASP A 1 77 ? 16.359 -14.109 -19.328 1 98.31 77 ASP A CA 1
ATOM 631 C C . ASP A 1 77 ? 16.359 -15.539 -18.781 1 98.31 77 ASP A C 1
ATOM 633 O O . ASP A 1 77 ? 17.078 -16.406 -19.281 1 98.31 77 ASP A O 1
ATOM 637 N N . GLU A 1 78 ? 15.523 -15.82 -17.812 1 98.25 78 GLU A N 1
ATOM 638 C CA . GLU A 1 78 ? 15.43 -17.125 -17.188 1 98.25 78 GLU A CA 1
ATOM 639 C C . GLU A 1 78 ? 14.508 -18.047 -17.969 1 98.25 78 GLU A C 1
ATOM 641 O O . GLU A 1 78 ? 14.359 -19.234 -17.625 1 98.25 78 GLU A O 1
ATOM 646 N N . GLY A 1 79 ? 13.828 -17.469 -18.984 1 98.31 79 GLY A N 1
ATOM 647 C CA . GLY A 1 79 ? 12.984 -18.266 -19.859 1 98.31 79 GLY A CA 1
ATOM 648 C C . GLY A 1 79 ? 11.562 -18.391 -19.344 1 98.31 79 GLY A C 1
ATOM 649 O O . GLY A 1 79 ? 10.781 -19.203 -19.859 1 98.31 79 GLY A O 1
ATOM 650 N N . TYR A 1 80 ? 11.18 -17.625 -18.281 1 98.44 80 TYR A N 1
ATOM 651 C CA . TYR A 1 80 ? 9.875 -17.766 -17.656 1 98.44 80 TYR A CA 1
ATOM 652 C C . TYR A 1 80 ? 8.875 -16.781 -18.25 1 98.44 80 TYR A C 1
ATOM 654 O O . TYR A 1 80 ? 7.664 -16.922 -18.062 1 98.44 80 TYR A O 1
ATOM 662 N N . LEU A 1 81 ? 9.312 -15.727 -18.969 1 98.38 81 LEU A N 1
ATOM 663 C CA . LEU A 1 81 ? 8.492 -14.656 -19.5 1 98.38 81 LEU A CA 1
ATOM 664 C C . LEU A 1 81 ? 8.922 -14.305 -20.922 1 98.38 81 LEU A C 1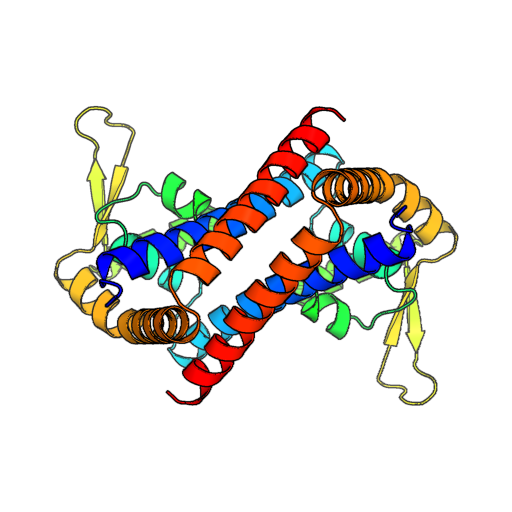
ATOM 666 O O . LEU A 1 81 ? 10.102 -14.391 -21.266 1 98.38 81 LEU A O 1
ATOM 670 N N . THR A 1 82 ? 8.039 -13.938 -21.75 1 97.38 82 THR A N 1
ATOM 671 C CA . THR A 1 82 ? 8.328 -13.445 -23.094 1 97.38 82 THR A CA 1
ATOM 672 C C . THR A 1 82 ? 7.516 -12.188 -23.391 1 97.38 82 THR A C 1
ATOM 674 O O . THR A 1 82 ? 6.535 -11.898 -22.703 1 97.38 82 THR A O 1
ATOM 677 N N . LEU A 1 83 ? 8.031 -11.43 -24.344 1 95.31 83 LEU A N 1
ATOM 678 C CA . LEU A 1 83 ? 7.363 -10.211 -24.797 1 95.31 83 LEU A CA 1
ATOM 679 C C . LEU A 1 83 ? 6.809 -10.391 -26.203 1 95.31 83 LEU A C 1
ATOM 681 O O . LEU A 1 83 ? 7.469 -10.977 -27.062 1 95.31 83 LEU A O 1
ATOM 685 N N . GLU A 1 84 ? 5.59 -10 -26.328 1 92.38 84 GLU A N 1
ATOM 686 C CA . GLU A 1 84 ? 4.984 -10.055 -27.656 1 92.38 84 GLU A CA 1
ATOM 687 C C . GLU A 1 84 ? 4.488 -8.68 -28.094 1 92.38 84 GLU A C 1
ATOM 689 O O . GLU A 1 84 ? 3.828 -7.977 -27.328 1 92.38 84 GLU A O 1
ATOM 694 N N . GLN A 1 85 ? 4.797 -8.336 -29.297 1 90.94 85 GLN A N 1
ATOM 695 C CA . GLN A 1 85 ? 4.359 -7.059 -29.828 1 90.94 85 GLN A CA 1
ATOM 696 C C . GLN A 1 85 ? 2.867 -7.074 -30.156 1 90.94 85 GLN A C 1
ATOM 698 O O . GLN A 1 85 ? 2.348 -8.07 -30.656 1 90.94 85 GLN A O 1
ATOM 703 N N . ASP A 1 86 ? 2.27 -5.957 -29.797 1 86.62 86 ASP A N 1
ATOM 704 C CA . ASP A 1 86 ? 0.864 -5.812 -30.156 1 86.62 86 ASP A CA 1
ATOM 705 C C . ASP A 1 86 ? 0.693 -5.746 -31.672 1 86.62 86 ASP A C 1
ATOM 707 O O . ASP A 1 86 ? 1.49 -5.109 -32.375 1 86.62 86 ASP A O 1
ATOM 711 N N . GLU A 1 87 ? -0.247 -6.441 -32.125 1 86 87 GLU A N 1
ATOM 712 C CA . GLU A 1 87 ? -0.478 -6.512 -33.562 1 86 87 GLU A CA 1
ATOM 713 C C . GLU A 1 87 ? -0.934 -5.164 -34.094 1 86 87 GLU A C 1
ATOM 715 O O . GLU A 1 87 ? -0.639 -4.824 -35.25 1 86 87 GLU A O 1
ATOM 720 N N . LYS A 1 88 ? -1.682 -4.508 -33.344 1 88.69 88 LYS A N 1
ATOM 721 C CA . LYS A 1 88 ? -2.291 -3.26 -33.812 1 88.69 88 LYS A CA 1
ATOM 722 C C . LYS A 1 88 ? -1.387 -2.066 -33.5 1 88.69 88 LYS A C 1
ATOM 724 O O . LYS A 1 88 ? -1.484 -1.03 -34.156 1 88.69 88 LYS A O 1
ATOM 729 N N . ASP A 1 89 ? -0.614 -2.201 -32.562 1 87 89 ASP A N 1
ATOM 730 C CA . ASP A 1 89 ? 0.282 -1.129 -32.156 1 87 89 ASP A CA 1
ATOM 731 C C . ASP A 1 89 ? 1.682 -1.666 -31.844 1 87 89 ASP A C 1
ATOM 733 O O . ASP A 1 89 ? 1.931 -2.209 -30.766 1 87 89 ASP A O 1
ATOM 737 N N . ASN A 1 90 ? 2.58 -1.418 -32.75 1 81.94 90 ASN A N 1
ATOM 738 C CA . ASN A 1 90 ? 3.92 -1.991 -32.688 1 81.94 90 ASN A CA 1
ATOM 739 C C . ASN A 1 90 ? 4.715 -1.415 -31.516 1 81.94 90 ASN A C 1
ATOM 741 O O . ASN A 1 90 ? 5.742 -1.972 -31.125 1 81.94 90 ASN A O 1
ATOM 745 N N . ARG A 1 91 ? 4.211 -0.389 -30.984 1 84.25 91 ARG A N 1
ATOM 746 C CA . ARG A 1 91 ? 4.918 0.228 -29.859 1 84.25 91 ARG A CA 1
ATOM 747 C C . ARG A 1 91 ? 4.523 -0.422 -28.547 1 84.25 91 ARG A C 1
ATOM 749 O O . ARG A 1 91 ? 5.219 -0.263 -27.531 1 84.25 91 ARG A O 1
ATOM 756 N N . VAL A 1 92 ? 3.484 -1.166 -28.625 1 89.75 92 VAL A N 1
ATOM 757 C CA . VAL A 1 92 ? 2.979 -1.79 -27.406 1 89.75 92 VAL A CA 1
ATOM 758 C C . VAL A 1 92 ? 3.445 -3.242 -27.344 1 89.75 92 VAL A C 1
ATOM 760 O O . VAL A 1 92 ? 3.309 -3.99 -28.312 1 89.75 92 VAL A O 1
ATOM 763 N N . LYS A 1 93 ? 4.145 -3.588 -26.188 1 94.19 93 LYS A N 1
ATOM 764 C CA . LYS A 1 93 ? 4.562 -4.965 -25.938 1 94.19 93 LYS A CA 1
ATOM 765 C C . LYS A 1 93 ? 3.832 -5.559 -24.734 1 94.19 93 LYS A C 1
ATOM 767 O O . LYS A 1 93 ? 3.707 -4.91 -23.703 1 94.19 93 LYS A O 1
ATOM 772 N N . TYR A 1 94 ? 3.359 -6.762 -24.938 1 96.56 94 TYR A N 1
ATOM 773 C CA . TYR A 1 94 ? 2.691 -7.469 -23.844 1 96.56 94 TYR A CA 1
ATOM 774 C C . TYR A 1 94 ? 3.611 -8.516 -23.234 1 96.56 94 TYR A C 1
ATOM 776 O O . TYR A 1 94 ? 4.34 -9.203 -23.938 1 96.56 94 TYR A O 1
ATOM 784 N N . CYS A 1 95 ? 3.572 -8.617 -21.891 1 97.62 95 CYS A N 1
ATOM 785 C CA . CYS A 1 95 ? 4.258 -9.664 -21.141 1 97.62 95 CYS A CA 1
ATOM 786 C C . CYS A 1 95 ? 3.383 -10.906 -21.016 1 97.62 95 CYS A C 1
ATOM 788 O O . CYS A 1 95 ? 2.193 -10.797 -20.703 1 97.62 95 CYS A O 1
ATOM 790 N N . PHE A 1 96 ? 4.043 -12.039 -21.203 1 96.19 96 PHE A N 1
ATOM 791 C CA . PHE A 1 96 ? 3.422 -13.352 -21.047 1 96.19 96 PHE A CA 1
ATOM 792 C C . PHE A 1 96 ? 4.355 -14.305 -20.312 1 96.19 96 PHE A C 1
ATOM 794 O O . PHE A 1 96 ? 5.574 -14.234 -20.469 1 96.19 96 PHE A O 1
ATOM 801 N N . LEU A 1 97 ? 3.664 -15.219 -19.594 1 97.81 97 LEU A N 1
ATOM 802 C CA . LEU A 1 97 ? 4.469 -16.328 -19.109 1 97.81 97 LEU A CA 1
ATOM 803 C C . LEU A 1 97 ? 4.648 -17.391 -20.203 1 97.81 97 LEU A C 1
ATOM 805 O O . LEU A 1 97 ? 3.707 -17.703 -20.938 1 97.81 97 LEU A O 1
ATOM 809 N N . THR A 1 98 ? 5.891 -17.875 -20.344 1 97.94 98 THR A N 1
ATOM 810 C CA . THR A 1 98 ? 6.078 -19.078 -21.156 1 97.94 98 THR A CA 1
ATOM 811 C C . THR A 1 98 ? 5.438 -20.297 -20.484 1 97.94 98 THR A C 1
ATOM 813 O O . THR A 1 98 ? 4.938 -20.203 -19.375 1 97.94 98 THR A O 1
ATOM 816 N N . GLU A 1 99 ? 5.391 -21.422 -21.25 1 97.69 99 GLU A N 1
ATOM 817 C CA . GLU A 1 99 ? 4.898 -22.641 -20.625 1 97.69 99 GLU A CA 1
ATOM 818 C C . GLU A 1 99 ? 5.672 -22.969 -19.344 1 97.69 99 GLU A C 1
ATOM 820 O O . GLU A 1 99 ? 5.078 -23.297 -18.312 1 97.69 99 GLU A O 1
ATOM 825 N N . GLU A 1 100 ? 6.996 -22.812 -19.422 1 98.12 100 GLU A N 1
ATOM 826 C CA . GLU A 1 100 ? 7.848 -23.031 -18.25 1 98.12 100 GLU A CA 1
ATOM 827 C C . GLU A 1 100 ? 7.594 -21.984 -17.172 1 98.12 100 GLU A C 1
ATOM 829 O O . GLU A 1 100 ? 7.637 -22.281 -15.984 1 98.12 100 GLU A O 1
ATOM 834 N N . GLY A 1 101 ? 7.297 -20.75 -17.594 1 98 101 GLY A N 1
ATOM 835 C CA . GLY A 1 101 ? 6.988 -19.672 -16.688 1 98 101 GLY A CA 1
ATOM 836 C C . GLY A 1 101 ? 5.688 -19.875 -15.93 1 98 101 GLY A C 1
ATOM 837 O O . GLY A 1 101 ? 5.594 -19.531 -14.75 1 98 101 GLY A O 1
ATOM 838 N N . GLU A 1 102 ? 4.73 -20.375 -16.656 1 97.31 102 GLU A N 1
ATOM 839 C CA . GLU A 1 102 ? 3.449 -20.688 -16.031 1 97.31 102 GLU A CA 1
ATOM 840 C C . GLU A 1 102 ? 3.596 -21.766 -14.961 1 97.31 102 GLU A C 1
ATOM 842 O O . GLU A 1 102 ? 3.031 -21.656 -13.875 1 97.31 102 GLU A O 1
ATOM 847 N N . GLU A 1 103 ? 4.336 -22.828 -15.32 1 97.81 103 GLU A N 1
ATOM 848 C CA . GLU A 1 103 ? 4.582 -23.891 -14.352 1 97.81 103 GLU A CA 1
ATOM 849 C C . GLU A 1 103 ? 5.332 -23.359 -13.133 1 97.81 103 GLU A C 1
ATOM 851 O O . GLU A 1 103 ? 4.977 -23.688 -11.992 1 97.81 103 GLU A O 1
ATOM 856 N N . TYR A 1 104 ? 6.32 -22.547 -13.391 1 97.88 104 TYR A N 1
ATOM 857 C CA . TYR A 1 104 ? 7.102 -21.953 -12.32 1 97.88 104 TYR A CA 1
ATOM 858 C C . TYR A 1 104 ? 6.23 -21.078 -11.43 1 97.88 104 TYR A C 1
ATOM 860 O O . TYR A 1 104 ? 6.273 -21.188 -10.203 1 97.88 104 TYR A O 1
ATOM 868 N N . ALA A 1 105 ? 5.414 -20.188 -12.023 1 97.44 105 ALA A N 1
ATOM 869 C CA . ALA A 1 105 ? 4.539 -19.281 -11.289 1 97.44 105 ALA A CA 1
ATOM 870 C C . ALA A 1 105 ? 3.525 -20.047 -10.445 1 97.44 105 ALA A C 1
ATOM 872 O O . ALA A 1 105 ? 3.24 -19.656 -9.312 1 97.44 105 ALA A O 1
ATOM 873 N N . ARG A 1 106 ? 3.008 -21.078 -11.008 1 96.62 106 ARG A N 1
ATOM 874 C CA . ARG A 1 106 ? 2.02 -21.875 -10.289 1 96.62 106 ARG A CA 1
ATOM 875 C C . ARG A 1 106 ? 2.629 -22.5 -9.039 1 96.62 106 ARG A C 1
ATOM 877 O O . ARG A 1 106 ? 2.016 -22.484 -7.969 1 96.62 106 ARG A O 1
ATOM 884 N N . VAL A 1 107 ? 3.807 -22.969 -9.164 1 96.81 107 VAL A N 1
ATOM 885 C CA . VAL A 1 107 ? 4.484 -23.594 -8.031 1 96.81 107 VAL A CA 1
ATOM 886 C C . VAL A 1 107 ? 4.812 -22.531 -6.98 1 96.81 107 VAL A C 1
ATOM 888 O O . VAL A 1 107 ? 4.586 -22.75 -5.785 1 96.81 107 VAL A O 1
ATOM 891 N N . LYS A 1 108 ? 5.305 -21.391 -7.398 1 97.44 108 LYS A N 1
ATOM 892 C CA . LYS A 1 108 ? 5.82 -20.391 -6.477 1 97.44 108 LYS A CA 1
ATOM 893 C C . LYS A 1 108 ? 4.684 -19.578 -5.867 1 97.44 108 LYS A C 1
ATOM 895 O O . LYS A 1 108 ? 4.75 -19.172 -4.703 1 97.44 108 LYS A O 1
ATOM 900 N N . ILE A 1 109 ? 3.604 -19.312 -6.672 1 97.88 109 ILE A N 1
ATOM 901 C CA . ILE A 1 109 ? 2.602 -18.328 -6.273 1 97.88 109 ILE A CA 1
ATOM 902 C C . ILE A 1 109 ? 1.341 -19.047 -5.793 1 97.88 109 ILE A C 1
ATOM 904 O O . ILE A 1 109 ? 0.525 -18.453 -5.078 1 97.88 109 ILE A O 1
ATOM 908 N N . GLN A 1 110 ? 1.133 -20.312 -6.156 1 96.12 110 GLN A N 1
ATOM 909 C CA . GLN A 1 110 ? -0.094 -21.031 -5.828 1 96.12 110 GLN A CA 1
ATOM 910 C C . GLN A 1 110 ? -0.363 -21.016 -4.328 1 96.12 110 GLN A C 1
ATOM 912 O O . GLN A 1 110 ? -1.506 -20.844 -3.898 1 96.12 110 GLN A O 1
ATOM 917 N N . PRO A 1 111 ? 0.677 -21.172 -3.494 1 97.31 111 PRO A N 1
ATOM 918 C CA . PRO A 1 111 ? 0.416 -21.109 -2.055 1 97.31 111 PRO A CA 1
ATOM 919 C C . PRO A 1 111 ? -0.22 -19.781 -1.627 1 97.31 111 PRO A C 1
ATOM 921 O O . PRO A 1 111 ? -1.062 -19.766 -0.726 1 97.31 111 PRO A O 1
ATOM 924 N N . LEU A 1 112 ? 0.13 -18.688 -2.24 1 97.81 112 LEU A N 1
ATOM 925 C CA . LEU A 1 112 ? -0.457 -17.391 -1.94 1 97.81 112 LEU A CA 1
ATOM 926 C C . LEU A 1 112 ? -1.916 -17.328 -2.383 1 97.81 112 LEU A C 1
ATOM 928 O O . LEU A 1 112 ? -2.777 -16.859 -1.64 1 97.81 112 LEU A O 1
ATOM 932 N N . LEU A 1 113 ? -2.16 -17.828 -3.568 1 96.88 113 LEU A N 1
ATOM 933 C CA . LEU A 1 113 ? -3.523 -17.875 -4.082 1 96.88 113 LEU A CA 1
ATOM 934 C C . LEU A 1 113 ? -4.418 -18.734 -3.195 1 96.88 113 LEU A C 1
ATOM 936 O O . LEU A 1 113 ? -5.59 -18.406 -2.988 1 96.88 113 LEU A O 1
ATOM 940 N N . ASP A 1 114 ? -3.857 -19.797 -2.66 1 96.94 114 ASP A N 1
ATOM 941 C CA . ASP A 1 114 ? -4.602 -20.656 -1.755 1 96.94 114 ASP A CA 1
ATOM 942 C C . ASP A 1 114 ? -4.961 -19.922 -0.464 1 96.94 114 ASP A C 1
ATOM 944 O O . ASP A 1 114 ? -6.074 -20.078 0.05 1 96.94 114 ASP A O 1
ATOM 948 N N . ILE A 1 115 ? -3.979 -19.188 0.063 1 97.88 115 ILE A N 1
ATOM 949 C CA . ILE A 1 115 ? -4.234 -18.391 1.262 1 97.88 115 ILE A CA 1
ATOM 950 C C . ILE A 1 115 ? -5.375 -17.406 0.999 1 97.88 115 ILE A C 1
ATOM 952 O O . ILE A 1 115 ? -6.312 -17.312 1.794 1 97.88 115 ILE A O 1
ATOM 956 N N . GLU A 1 116 ? -5.32 -16.688 -0.138 1 97.94 116 GLU A N 1
ATOM 957 C CA . GLU A 1 116 ? -6.336 -15.703 -0.489 1 97.94 116 GLU A CA 1
ATOM 958 C C . GLU A 1 116 ? -7.707 -16.359 -0.665 1 97.94 116 GLU A C 1
ATOM 960 O O . GLU A 1 116 ? -8.719 -15.805 -0.231 1 97.94 116 GLU A O 1
ATOM 965 N N . GLU A 1 117 ? -7.707 -17.531 -1.314 1 97.25 117 GLU A N 1
ATOM 966 C CA . GLU A 1 117 ? -8.953 -18.266 -1.48 1 97.25 117 GLU A CA 1
ATOM 967 C C . GLU A 1 117 ? -9.547 -18.656 -0.13 1 97.25 117 GLU A C 1
ATOM 969 O O . GLU A 1 117 ? -10.758 -18.516 0.086 1 97.25 117 GLU A O 1
ATOM 974 N N . LYS A 1 118 ? -8.711 -19.125 0.815 1 97.62 118 LYS A N 1
ATOM 975 C CA . LYS A 1 118 ? -9.164 -19.484 2.154 1 97.62 118 LYS A CA 1
ATOM 976 C C . LYS A 1 118 ? -9.766 -18.281 2.877 1 97.62 118 LYS A C 1
ATOM 978 O O . LYS A 1 118 ? -10.789 -18.406 3.559 1 97.62 118 LYS A O 1
ATOM 983 N N . ILE A 1 119 ? -9.125 -17.141 2.732 1 98.31 119 ILE A N 1
ATOM 984 C CA . ILE A 1 119 ? -9.602 -15.93 3.389 1 98.31 119 ILE A CA 1
ATOM 985 C C . ILE A 1 119 ? -10.977 -15.555 2.85 1 98.31 119 ILE A C 1
ATOM 987 O O . ILE A 1 119 ? -11.891 -15.258 3.623 1 98.31 119 ILE A O 1
ATOM 991 N N . ILE A 1 120 ? -11.156 -15.547 1.514 1 98.06 120 ILE A N 1
ATOM 992 C CA . ILE A 1 120 ? -12.406 -15.156 0.883 1 98.06 120 ILE A CA 1
ATOM 993 C C . ILE A 1 120 ? -13.516 -16.141 1.271 1 98.06 120 ILE A C 1
ATOM 995 O O . ILE A 1 120 ? -14.648 -15.727 1.522 1 98.06 120 ILE A O 1
ATOM 999 N N . MET A 1 121 ? -13.156 -17.406 1.342 1 97.06 121 MET A N 1
ATOM 1000 C CA . MET A 1 121 ? -14.133 -18.422 1.754 1 97.06 121 MET A CA 1
ATOM 1001 C C . MET A 1 121 ? -14.57 -18.188 3.199 1 97.06 121 MET A C 1
ATOM 1003 O O . MET A 1 121 ? -15.734 -18.391 3.535 1 97.06 121 MET A O 1
ATOM 1007 N N . LYS A 1 122 ? -13.672 -17.828 4.047 1 97.56 122 LYS A N 1
ATOM 1008 C CA . LYS A 1 122 ? -13.953 -17.594 5.461 1 97.56 122 LYS A CA 1
ATOM 1009 C C . LYS A 1 122 ? -14.773 -16.328 5.656 1 97.56 122 LYS A C 1
ATOM 1011 O O . LYS A 1 122 ? -15.766 -16.312 6.391 1 97.56 122 LYS A O 1
ATOM 1016 N N . MET A 1 123 ? -14.359 -15.25 5.051 1 97.94 123 MET A N 1
ATOM 1017 C CA . MET A 1 123 ? -15.016 -13.953 5.227 1 97.94 123 MET A CA 1
ATOM 1018 C C . MET A 1 123 ? -16.328 -13.906 4.465 1 97.94 123 MET A C 1
ATOM 1020 O O . MET A 1 123 ? -17.266 -13.219 4.879 1 97.94 123 MET A O 1
ATOM 1024 N N . GLY A 1 124 ? -16.375 -14.609 3.318 1 97 124 GLY A N 1
ATOM 1025 C CA . GLY A 1 124 ? -17.531 -14.562 2.434 1 97 124 GLY A CA 1
ATOM 1026 C C . GLY A 1 124 ? -17.391 -13.531 1.331 1 97 124 GLY A C 1
ATOM 1027 O O . GLY A 1 124 ? -16.828 -12.453 1.547 1 97 124 GLY A O 1
ATOM 1028 N N . LYS A 1 125 ? -18 -13.867 0.179 1 96.75 125 LYS A N 1
ATOM 1029 C CA . LYS A 1 125 ? -17.938 -13.031 -1.016 1 96.75 125 LYS A CA 1
ATOM 1030 C C . LYS A 1 125 ? -18.469 -11.633 -0.738 1 96.75 125 LYS A C 1
ATOM 1032 O O . LYS A 1 125 ? -17.875 -10.633 -1.155 1 96.75 125 LYS A O 1
ATOM 1037 N N . LYS A 1 126 ? -19.5 -11.5 -0.03 1 97.5 126 LYS A N 1
ATOM 1038 C CA . LYS A 1 126 ? -20.172 -10.234 0.215 1 97.5 126 LYS A CA 1
ATOM 1039 C C . LYS A 1 126 ? -19.297 -9.281 1.008 1 97.5 126 LYS A C 1
ATOM 1041 O O . LYS A 1 126 ? -19.25 -8.078 0.727 1 97.5 126 LYS A O 1
ATOM 1046 N N . LYS A 1 127 ? -18.562 -9.758 2.004 1 98.25 127 LYS A N 1
ATOM 1047 C CA . LYS A 1 127 ? -17.672 -8.922 2.805 1 98.25 127 LYS A CA 1
ATOM 1048 C C . LYS A 1 127 ? -16.531 -8.375 1.961 1 98.25 127 LYS A C 1
ATOM 1050 O O . LYS A 1 127 ? -16.141 -7.211 2.109 1 98.25 127 LYS A O 1
ATOM 1055 N N . ILE A 1 128 ? -16.031 -9.195 1.05 1 98.5 128 ILE A N 1
ATOM 1056 C CA . ILE A 1 128 ? -14.922 -8.75 0.218 1 98.5 128 ILE A CA 1
ATOM 1057 C C . ILE A 1 128 ? -15.422 -7.719 -0.796 1 98.5 128 ILE A C 1
ATOM 1059 O O . ILE A 1 128 ? -14.742 -6.723 -1.06 1 98.5 128 ILE A O 1
ATOM 1063 N N . GLU A 1 129 ? -16.562 -7.965 -1.347 1 98.56 129 GLU A N 1
ATOM 1064 C CA . GLU A 1 129 ? -17.156 -6.973 -2.242 1 98.56 129 GLU A CA 1
ATOM 1065 C C . GLU A 1 129 ? -17.375 -5.645 -1.526 1 98.56 129 GLU A C 1
ATOM 1067 O O . GLU A 1 129 ? -17.125 -4.578 -2.094 1 98.56 129 GLU A O 1
ATOM 1072 N N . GLN A 1 130 ? -17.797 -5.723 -0.303 1 98.75 130 GLN A N 1
ATOM 1073 C CA . GLN A 1 130 ? -18 -4.52 0.498 1 98.75 130 GLN A CA 1
ATOM 1074 C C . GLN A 1 130 ? -16.672 -3.814 0.773 1 98.75 130 GLN A C 1
ATOM 1076 O O . GLN A 1 130 ? -16.594 -2.586 0.703 1 98.75 130 GLN A O 1
ATOM 1081 N N . LEU A 1 131 ? -15.672 -4.578 1.134 1 98.81 131 LEU A N 1
ATOM 1082 C CA . LEU A 1 131 ? -14.328 -4.031 1.33 1 98.81 131 LEU A CA 1
ATOM 1083 C C . LEU A 1 131 ? -13.867 -3.277 0.089 1 98.81 131 LEU A C 1
ATOM 1085 O O . LEU A 1 131 ? -13.438 -2.125 0.182 1 98.81 131 LEU A O 1
ATOM 1089 N N . ASN A 1 132 ? -13.992 -3.932 -1.057 1 98.81 132 ASN A N 1
ATOM 1090 C CA . ASN A 1 132 ? -13.594 -3.32 -2.318 1 98.81 132 ASN A CA 1
ATOM 1091 C C . ASN A 1 132 ? -14.398 -2.055 -2.609 1 98.81 132 ASN A C 1
ATOM 1093 O O . ASN A 1 132 ? -13.836 -1.047 -3.047 1 98.81 132 ASN A O 1
ATOM 1097 N N . GLU A 1 133 ? -15.672 -2.102 -2.342 1 98.81 133 GLU A N 1
ATOM 1098 C CA . GLU A 1 133 ? -16.547 -0.966 -2.619 1 98.81 133 GLU A CA 1
ATOM 1099 C C . GLU A 1 133 ? -16.188 0.23 -1.74 1 98.81 133 GLU A C 1
ATOM 1101 O O . GLU A 1 133 ? -16.156 1.367 -2.215 1 98.81 133 GLU A O 1
ATOM 1106 N N . LEU A 1 134 ? -15.977 -0.015 -0.466 1 98.88 134 LEU A N 1
ATOM 1107 C CA . LEU A 1 134 ? -15.641 1.057 0.466 1 98.88 134 LEU A CA 1
ATOM 1108 C C . LEU A 1 134 ? -14.289 1.673 0.125 1 98.88 134 LEU A C 1
ATOM 1110 O O . LEU A 1 134 ? -14.125 2.895 0.18 1 98.88 134 LEU A O 1
ATOM 1114 N N . LEU A 1 135 ? -13.328 0.82 -0.219 1 98.69 135 LEU A N 1
ATOM 1115 C CA . LEU A 1 135 ? -12.016 1.312 -0.612 1 98.69 135 LEU A CA 1
ATOM 1116 C C . LEU A 1 135 ? -12.102 2.117 -1.904 1 98.69 135 LEU A C 1
ATOM 1118 O O . LEU A 1 135 ? -11.453 3.156 -2.035 1 98.69 135 LEU A O 1
ATOM 1122 N N . GLU A 1 136 ? -12.875 1.642 -2.848 1 98.81 136 GLU A N 1
ATOM 1123 C CA . GLU A 1 136 ? -13.086 2.369 -4.094 1 98.81 136 GLU A CA 1
ATOM 1124 C C . GLU A 1 136 ? -13.711 3.736 -3.838 1 98.81 136 GLU A C 1
ATOM 1126 O O . GLU A 1 136 ? -13.328 4.73 -4.453 1 98.81 136 GLU A O 1
ATOM 1131 N N . GLU A 1 137 ? -14.695 3.775 -2.986 1 98.81 137 GLU A N 1
ATOM 1132 C CA . GLU A 1 137 ? -15.344 5.039 -2.643 1 98.81 137 GLU A CA 1
ATOM 1133 C C . GLU A 1 137 ? -14.352 6.016 -2.023 1 98.81 137 GLU A C 1
ATOM 1135 O O . GLU A 1 137 ? -14.344 7.203 -2.359 1 98.81 137 GLU A O 1
ATOM 1140 N N . TRP A 1 138 ? -13.477 5.531 -1.11 1 98.75 138 TRP A N 1
ATOM 1141 C CA . TRP A 1 138 ? -12.43 6.367 -0.533 1 98.75 138 TRP A CA 1
ATOM 1142 C C . TRP A 1 138 ? -11.531 6.945 -1.622 1 98.75 138 TRP A C 1
ATOM 1144 O O . TRP A 1 138 ? -11.297 8.156 -1.666 1 98.75 138 TRP A O 1
ATOM 1154 N N . ASN A 1 139 ? -11.078 6.051 -2.525 1 98.56 139 ASN A N 1
ATOM 1155 C CA . ASN A 1 139 ? -10.156 6.461 -3.574 1 98.56 139 ASN A CA 1
ATOM 1156 C C . ASN A 1 139 ? -10.781 7.504 -4.5 1 98.56 139 ASN A C 1
ATOM 1158 O O . ASN A 1 139 ? -10.125 8.469 -4.891 1 98.56 139 ASN A O 1
ATOM 1162 N N . LEU A 1 140 ? -12.055 7.277 -4.859 1 98.56 140 LEU A N 1
ATOM 1163 C CA . LEU A 1 140 ? -12.742 8.195 -5.758 1 98.56 140 LEU A CA 1
ATOM 1164 C C . LEU A 1 140 ? -12.891 9.57 -5.117 1 98.56 140 LEU A C 1
ATOM 1166 O O . LEU A 1 140 ? -12.68 10.594 -5.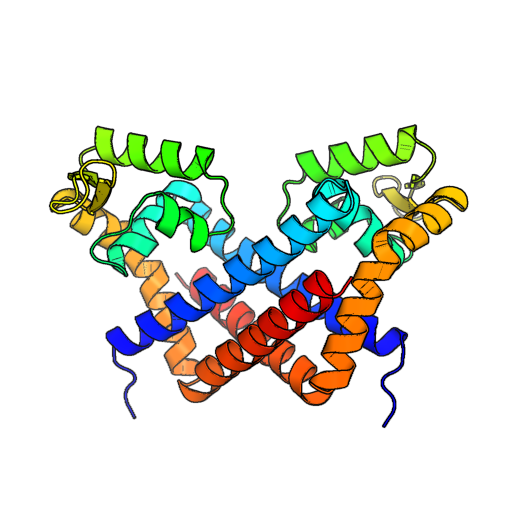773 1 98.56 140 LEU A O 1
ATOM 1170 N N . ASN A 1 141 ? -13.289 9.609 -3.875 1 98.69 141 ASN A N 1
ATOM 1171 C CA . ASN A 1 141 ? -13.43 10.875 -3.164 1 98.69 141 ASN A CA 1
ATOM 1172 C C . ASN A 1 141 ? -12.086 11.578 -3 1 98.69 141 ASN A C 1
ATOM 1174 O O . ASN A 1 141 ? -11.992 12.797 -3.145 1 98.69 141 ASN A O 1
ATOM 1178 N N . PHE A 1 142 ? -11.047 10.797 -2.695 1 98.69 142 PHE A N 1
ATOM 1179 C CA . PHE A 1 142 ? -9.719 11.391 -2.561 1 98.69 142 PHE A CA 1
ATOM 1180 C C . PHE A 1 142 ? -9.297 12.062 -3.859 1 98.69 142 PHE A C 1
ATOM 1182 O O . PHE A 1 142 ? -8.859 13.219 -3.855 1 98.69 142 PHE A O 1
ATOM 1189 N N . LYS A 1 143 ? -9.391 11.336 -4.891 1 98 143 LYS A N 1
ATOM 1190 C CA . LYS A 1 143 ? -9.023 11.883 -6.195 1 98 143 LYS A CA 1
ATOM 1191 C C . LYS A 1 143 ? -9.812 13.148 -6.504 1 98 143 LYS A C 1
ATOM 1193 O O . LYS A 1 143 ? -9.25 14.141 -6.973 1 98 143 LYS A O 1
ATOM 1198 N N . LYS A 1 144 ? -11.07 13.094 -6.242 1 97.94 144 LYS A N 1
ATOM 1199 C CA . LYS A 1 144 ? -11.945 14.234 -6.508 1 97.94 144 LYS A CA 1
ATOM 1200 C C . LYS A 1 144 ? -11.492 15.461 -5.723 1 97.94 144 LYS A C 1
ATOM 1202 O O . LYS A 1 144 ? -11.32 16.547 -6.293 1 97.94 144 LYS A O 1
ATOM 1207 N N . TYR A 1 145 ? -11.273 15.312 -4.406 1 97.94 145 TYR A N 1
ATOM 1208 C CA . TYR A 1 145 ? -10.945 16.453 -3.559 1 97.94 145 TYR A CA 1
ATOM 1209 C C . TYR A 1 145 ? -9.516 16.938 -3.809 1 97.94 145 TYR A C 1
ATOM 1211 O O . TYR A 1 145 ? -9.227 18.125 -3.711 1 97.94 145 TYR A O 1
ATOM 1219 N N . LYS A 1 146 ? -8.633 15.961 -4.109 1 97.25 146 LYS A N 1
ATOM 1220 C CA . LYS A 1 146 ? -7.273 16.328 -4.5 1 97.25 146 LYS A CA 1
ATOM 1221 C C . LYS A 1 146 ? -7.281 17.203 -5.75 1 97.25 146 LYS A C 1
ATOM 1223 O O . LYS A 1 146 ? -6.574 18.219 -5.809 1 97.25 146 LYS A O 1
ATOM 1228 N N . ASP A 1 147 ? -8.141 16.875 -6.766 1 95.06 147 ASP A N 1
ATOM 1229 C CA . ASP A 1 147 ? -8.188 17.594 -8.031 1 95.06 147 ASP A CA 1
ATOM 1230 C C . ASP A 1 147 ? -8.867 18.953 -7.871 1 95.06 147 ASP A C 1
ATOM 1232 O O . ASP A 1 147 ? -8.656 19.859 -8.68 1 95.06 147 ASP A O 1
ATOM 1236 N N . GLU A 1 148 ? -9.68 19.125 -6.844 1 94.06 148 GLU A N 1
ATOM 1237 C CA . GLU A 1 148 ? -10.391 20.375 -6.574 1 94.06 148 GLU A CA 1
ATOM 1238 C C . GLU A 1 148 ? -9.5 21.375 -5.824 1 94.06 148 GLU A C 1
ATOM 1240 O O . GLU A 1 148 ? -9.828 22.547 -5.723 1 94.06 148 GLU A O 1
ATOM 1245 N N . GLU A 1 149 ? -8.328 20.953 -5.258 1 87.31 149 GLU A N 1
ATOM 1246 C CA . GLU A 1 149 ? -7.41 21.828 -4.551 1 87.31 149 GLU A CA 1
ATOM 1247 C C . GLU A 1 149 ? -6.77 22.844 -5.496 1 87.31 149 GLU A C 1
ATOM 1249 O O . GLU A 1 149 ? -6.363 22.484 -6.605 1 87.31 149 GLU A O 1
ATOM 1254 N N . MET B 1 1 ? -23.375 -20.344 -1.021 1 54.53 1 MET B N 1
ATOM 1255 C CA . MET B 1 1 ? -23.062 -20.516 -2.438 1 54.53 1 MET B CA 1
ATOM 1256 C C . MET B 1 1 ? -21.562 -20.5 -2.672 1 54.53 1 MET B C 1
ATOM 1258 O O . MET B 1 1 ? -20.828 -19.75 -2.006 1 54.53 1 MET B O 1
ATOM 1262 N N . SER B 1 2 ? -20.953 -21.547 -3.268 1 73.5 2 SER B N 1
ATOM 1263 C CA . SER B 1 2 ? -19.547 -21.922 -3.451 1 73.5 2 SER B CA 1
ATOM 1264 C C . SER B 1 2 ? -18.828 -20.906 -4.344 1 73.5 2 SER B C 1
ATOM 1266 O O . SER B 1 2 ? -19.344 -20.516 -5.387 1 73.5 2 SER B O 1
ATOM 1268 N N . ILE B 1 3 ? -17.984 -19.984 -3.818 1 83.94 3 ILE B N 1
ATOM 1269 C CA . ILE B 1 3 ? -17.203 -19.016 -4.574 1 83.94 3 ILE B CA 1
ATOM 1270 C C . ILE B 1 3 ? -16.25 -19.734 -5.512 1 83.94 3 ILE B C 1
ATOM 1272 O O . ILE B 1 3 ? -15.539 -20.656 -5.094 1 83.94 3 ILE B O 1
ATOM 1276 N N . THR B 1 4 ? -16.328 -19.484 -6.871 1 89.75 4 THR B N 1
ATOM 1277 C CA . THR B 1 4 ? -15.461 -20.125 -7.855 1 89.75 4 THR B CA 1
ATOM 1278 C C . THR B 1 4 ? -14.055 -19.547 -7.809 1 89.75 4 THR B C 1
ATOM 1280 O O . THR B 1 4 ? -13.844 -18.453 -7.262 1 89.75 4 THR B O 1
ATOM 1283 N N . LYS B 1 5 ? -13.102 -20.266 -8.367 1 89.5 5 LYS B N 1
ATOM 1284 C CA . LYS B 1 5 ? -11.727 -19.797 -8.438 1 89.5 5 LYS B CA 1
ATOM 1285 C C . LYS B 1 5 ? -11.633 -18.484 -9.219 1 89.5 5 LYS B C 1
ATOM 1287 O O . LYS B 1 5 ? -10.883 -17.578 -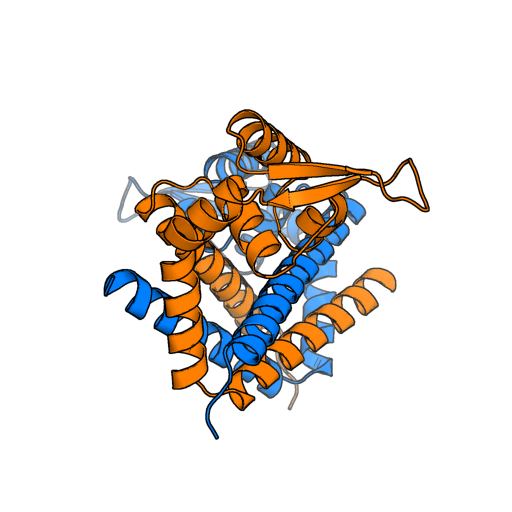8.844 1 89.5 5 LYS B O 1
ATOM 1292 N N . ASP B 1 6 ? -12.414 -18.375 -10.211 1 91 6 ASP B N 1
ATOM 1293 C CA . ASP B 1 6 ? -12.438 -17.156 -11.023 1 91 6 ASP B CA 1
ATOM 1294 C C . ASP B 1 6 ? -12.961 -15.977 -10.219 1 91 6 ASP B C 1
ATOM 1296 O O . ASP B 1 6 ? -12.461 -14.859 -10.352 1 91 6 ASP B O 1
ATOM 1300 N N . GLU B 1 7 ? -13.914 -16.234 -9.453 1 93.69 7 GLU B N 1
ATOM 1301 C CA . GLU B 1 7 ? -14.477 -15.18 -8.617 1 93.69 7 GLU B CA 1
ATOM 1302 C C . GLU B 1 7 ? -13.469 -14.727 -7.562 1 93.69 7 GLU B C 1
ATOM 1304 O O . GLU B 1 7 ? -13.352 -13.531 -7.285 1 93.69 7 GLU B O 1
ATOM 1309 N N . VAL B 1 8 ? -12.781 -15.703 -7.051 1 94.38 8 VAL B N 1
ATOM 1310 C CA . VAL B 1 8 ? -11.758 -15.391 -6.051 1 94.38 8 VAL B CA 1
ATOM 1311 C C . VAL B 1 8 ? -10.703 -14.477 -6.664 1 94.38 8 VAL B C 1
ATOM 1313 O O . VAL B 1 8 ? -10.344 -13.445 -6.082 1 94.38 8 VAL B O 1
ATOM 1316 N N . GLN B 1 9 ? -10.289 -14.781 -7.828 1 94 9 GLN B N 1
ATOM 1317 C CA . GLN B 1 9 ? -9.234 -14.023 -8.5 1 94 9 GLN B CA 1
ATOM 1318 C C . GLN B 1 9 ? -9.703 -12.617 -8.859 1 94 9 GLN B C 1
ATOM 1320 O O . GLN B 1 9 ? -8.938 -11.664 -8.781 1 94 9 GLN B O 1
ATOM 1325 N N . THR B 1 10 ? -10.945 -12.516 -9.234 1 95.31 10 THR B N 1
ATOM 1326 C CA . THR B 1 10 ? -11.516 -11.211 -9.562 1 95.31 10 THR B CA 1
ATOM 1327 C C . THR B 1 10 ? -11.562 -10.312 -8.328 1 95.31 10 THR B C 1
ATOM 1329 O O . THR B 1 10 ? -11.211 -9.133 -8.391 1 95.31 10 THR B O 1
ATOM 1332 N N . LEU B 1 11 ? -11.938 -10.922 -7.199 1 97.38 11 LEU B N 1
ATOM 1333 C CA . LEU B 1 11 ? -12.062 -10.172 -5.953 1 97.38 11 LEU B CA 1
ATOM 1334 C C . LEU B 1 11 ? -10.695 -9.727 -5.445 1 97.38 11 LEU B C 1
ATOM 1336 O O . LEU B 1 11 ? -10.508 -8.57 -5.078 1 97.38 11 LEU B O 1
ATOM 1340 N N . THR B 1 12 ? -9.727 -10.602 -5.465 1 96.81 12 THR B N 1
ATOM 1341 C CA . THR B 1 12 ? -8.398 -10.273 -4.965 1 96.81 12 THR B CA 1
ATOM 1342 C C . THR B 1 12 ? -7.691 -9.297 -5.906 1 96.81 12 THR B C 1
ATOM 1344 O O . THR B 1 12 ? -7.012 -8.375 -5.453 1 96.81 12 THR B O 1
ATOM 1347 N N . SER B 1 13 ? -7.891 -9.523 -7.188 1 96.19 13 SER B N 1
ATOM 1348 C CA . SER B 1 13 ? -7.301 -8.625 -8.172 1 96.19 13 SER B CA 1
ATOM 1349 C C . SER B 1 13 ? -7.828 -7.203 -8.008 1 96.19 13 SER B C 1
ATOM 1351 O O . SER B 1 13 ? -7.074 -6.234 -8.133 1 96.19 13 SER B O 1
ATOM 1353 N N . ARG B 1 14 ? -9.062 -7.062 -7.789 1 96.75 14 ARG B N 1
ATOM 1354 C CA . ARG B 1 14 ? -9.664 -5.75 -7.578 1 96.75 14 ARG B CA 1
ATOM 1355 C C . ARG B 1 14 ? -9.109 -5.098 -6.312 1 96.75 14 ARG B C 1
ATOM 1357 O O . ARG B 1 14 ? -8.82 -3.898 -6.309 1 96.75 14 ARG B O 1
ATOM 1364 N N . LEU B 1 15 ? -8.984 -5.84 -5.277 1 97.06 15 LEU B N 1
ATOM 1365 C CA . LEU B 1 15 ? -8.422 -5.316 -4.039 1 97.06 15 LEU B CA 1
ATOM 1366 C C . LEU B 1 15 ? -7.004 -4.797 -4.262 1 97.06 15 LEU B C 1
ATOM 1368 O O . LEU B 1 15 ? -6.672 -3.684 -3.85 1 97.06 15 LEU B O 1
ATOM 1372 N N . ASP B 1 16 ? -6.219 -5.617 -4.984 1 94.88 16 ASP B N 1
ATOM 1373 C CA . ASP B 1 16 ? -4.848 -5.223 -5.301 1 94.88 16 ASP B CA 1
ATOM 1374 C C . ASP B 1 16 ? -4.82 -3.906 -6.074 1 94.88 16 ASP B C 1
ATOM 1376 O O . ASP B 1 16 ? -4.039 -3.01 -5.758 1 94.88 16 ASP B O 1
ATOM 1380 N N . LEU B 1 17 ? -5.68 -3.834 -7.02 1 95.88 17 LEU B N 1
ATOM 1381 C CA . LEU B 1 17 ? -5.75 -2.645 -7.859 1 95.88 17 LEU B CA 1
ATOM 1382 C C . LEU B 1 17 ? -6.152 -1.423 -7.039 1 95.88 17 LEU B C 1
ATOM 1384 O O . LEU B 1 17 ? -5.598 -0.338 -7.223 1 95.88 17 LEU B O 1
ATOM 1388 N N . LEU B 1 18 ? -7.094 -1.557 -6.156 1 97.75 18 LEU B N 1
ATOM 1389 C CA . LEU B 1 18 ? -7.594 -0.442 -5.359 1 97.75 18 LEU B CA 1
ATOM 1390 C C . LEU B 1 18 ? -6.539 0.035 -4.371 1 97.75 18 LEU B C 1
ATOM 1392 O O . LEU B 1 18 ? -6.395 1.238 -4.141 1 97.75 18 LEU B O 1
ATOM 1396 N N . ILE B 1 19 ? -5.805 -0.921 -3.789 1 96.81 19 ILE B N 1
ATOM 1397 C CA . ILE B 1 19 ? -4.727 -0.556 -2.877 1 96.81 19 ILE B CA 1
ATOM 1398 C C . ILE B 1 19 ? -3.65 0.223 -3.633 1 96.81 19 ILE B C 1
ATOM 1400 O O . ILE B 1 19 ? -3.215 1.285 -3.184 1 96.81 19 ILE B O 1
ATOM 1404 N N . ALA B 1 20 ? -3.289 -0.217 -4.793 1 95.69 20 ALA B N 1
ATOM 1405 C CA . ALA B 1 20 ? -2.277 0.438 -5.621 1 95.69 20 ALA B CA 1
ATOM 1406 C C . ALA B 1 20 ? -2.744 1.823 -6.059 1 95.69 20 ALA B C 1
ATOM 1408 O O . ALA B 1 20 ? -1.967 2.779 -6.047 1 95.69 20 ALA B O 1
ATOM 1409 N N . LYS B 1 21 ? -3.961 1.919 -6.48 1 96.62 21 LYS B N 1
ATOM 1410 C CA . LYS B 1 21 ? -4.508 3.195 -6.93 1 96.62 21 LYS B CA 1
ATOM 1411 C C . LYS B 1 21 ? -4.504 4.223 -5.805 1 96.62 21 LYS B C 1
ATOM 1413 O O . LYS B 1 21 ? -4.188 5.395 -6.027 1 96.62 21 LYS B O 1
ATOM 1418 N N . GLY B 1 22 ? -4.898 3.824 -4.602 1 97.06 22 GLY B N 1
ATOM 1419 C CA . GLY B 1 22 ? -4.84 4.719 -3.457 1 97.06 22 GLY B CA 1
ATOM 1420 C C . GLY B 1 22 ? -3.445 5.254 -3.191 1 97.06 22 GLY B C 1
ATOM 1421 O O . GLY B 1 22 ? -3.262 6.461 -3.018 1 97.06 22 GLY B O 1
ATOM 1422 N N . ALA B 1 23 ? -2.518 4.324 -3.195 1 95.44 23 ALA B N 1
ATOM 1423 C CA . ALA B 1 23 ? -1.127 4.715 -2.969 1 95.44 23 ALA B CA 1
ATOM 1424 C C . ALA B 1 23 ? -0.661 5.715 -4.023 1 95.44 23 ALA B C 1
ATOM 1426 O O . ALA B 1 23 ? 0.04 6.676 -3.707 1 95.44 23 ALA B O 1
ATOM 1427 N N . ARG B 1 24 ? -1.055 5.52 -5.215 1 95.19 24 ARG B N 1
ATOM 1428 C CA . ARG B 1 24 ? -0.657 6.398 -6.305 1 95.19 24 ARG B CA 1
ATOM 1429 C C . ARG B 1 24 ? -1.254 7.793 -6.133 1 95.19 24 ARG B C 1
ATOM 1431 O O . ARG B 1 24 ? -0.599 8.797 -6.426 1 95.19 24 ARG B O 1
ATOM 1438 N N . GLU B 1 25 ? -2.475 7.84 -5.727 1 96.81 25 GLU B N 1
ATOM 1439 C CA . GLU B 1 25 ? -3.115 9.133 -5.527 1 96.81 25 GLU B CA 1
ATOM 1440 C C . GLU B 1 25 ? -2.416 9.938 -4.434 1 96.81 25 GLU B C 1
ATOM 1442 O O . GLU B 1 25 ? -2.242 11.148 -4.559 1 96.81 25 GLU B O 1
ATOM 1447 N N . TYR B 1 26 ? -2.035 9.258 -3.346 1 96.94 26 TYR B N 1
ATOM 1448 C CA . TYR B 1 26 ? -1.304 9.938 -2.283 1 96.94 26 TYR B CA 1
ATOM 1449 C C . TYR B 1 26 ? 0.065 10.398 -2.771 1 96.94 26 TYR B C 1
ATOM 1451 O O . TYR B 1 26 ? 0.511 11.5 -2.441 1 96.94 26 TYR B O 1
ATOM 1459 N N . LYS B 1 27 ? 0.739 9.617 -3.551 1 95.56 27 LYS B N 1
ATOM 1460 C CA . LYS B 1 27 ? 2.025 9.992 -4.133 1 95.56 27 LYS B CA 1
ATOM 1461 C C . LYS B 1 27 ? 1.881 11.203 -5.047 1 95.56 27 LYS B C 1
ATOM 1463 O O . LYS B 1 27 ? 2.711 12.117 -5.012 1 95.56 27 LYS B O 1
ATOM 1468 N N . ASP B 1 28 ? 0.854 11.133 -5.871 1 96.62 28 ASP B N 1
ATOM 1469 C CA . ASP B 1 28 ? 0.572 12.258 -6.758 1 96.62 28 ASP B CA 1
ATOM 1470 C C . ASP B 1 28 ? 0.356 13.539 -5.961 1 96.62 28 ASP B C 1
ATOM 1472 O O . ASP B 1 28 ? 0.823 14.609 -6.355 1 96.62 28 ASP B O 1
ATOM 1476 N N . TRP B 1 29 ? -0.394 13.43 -4.891 1 98.12 29 TRP B N 1
ATOM 1477 C CA . TRP B 1 29 ? -0.622 14.586 -4.027 1 98.12 29 TRP B CA 1
ATOM 1478 C C . TRP B 1 29 ? 0.695 15.125 -3.479 1 98.12 29 TRP B C 1
ATOM 1480 O O . TRP B 1 29 ? 0.924 16.344 -3.473 1 98.12 29 TRP B O 1
ATOM 1490 N N . ASN B 1 30 ? 1.573 14.203 -2.979 1 97.69 30 ASN B N 1
ATOM 1491 C CA . ASN B 1 30 ? 2.883 14.609 -2.482 1 97.69 30 ASN B CA 1
ATOM 1492 C C . ASN B 1 30 ? 3.668 15.383 -3.541 1 97.69 30 ASN B C 1
ATOM 1494 O O . ASN B 1 30 ? 4.23 16.438 -3.256 1 97.69 30 ASN B O 1
ATOM 1498 N N . GLN B 1 31 ? 3.648 14.883 -4.742 1 96.5 31 GLN B N 1
ATOM 1499 C CA . GLN B 1 31 ? 4.367 15.508 -5.844 1 96.5 31 GLN B CA 1
ATOM 1500 C C . GLN B 1 31 ? 3.814 16.906 -6.137 1 96.5 31 GLN B C 1
ATOM 1502 O O . GLN B 1 31 ? 4.578 17.859 -6.305 1 9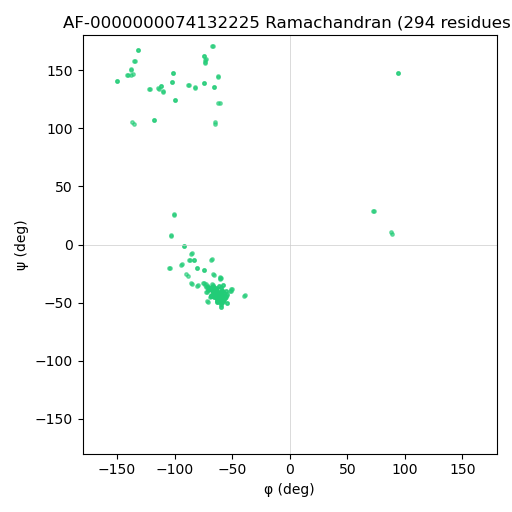6.5 31 GLN B O 1
ATOM 1507 N N . LYS B 1 32 ? 2.559 17.016 -6.152 1 96.31 32 LYS B N 1
ATOM 1508 C CA . LYS B 1 32 ? 1.897 18.281 -6.406 1 96.31 32 LYS B CA 1
ATOM 1509 C C . LYS B 1 32 ? 2.279 19.328 -5.352 1 96.31 32 LYS B C 1
ATOM 1511 O O . LYS B 1 32 ? 2.342 20.516 -5.645 1 96.31 32 LYS B O 1
ATOM 1516 N N . HIS B 1 33 ? 2.588 18.859 -4.148 1 97 33 HIS B N 1
ATOM 1517 C CA . HIS B 1 33 ? 2.869 19.766 -3.045 1 97 33 HIS B CA 1
ATOM 1518 C C . HIS B 1 33 ? 4.367 19.859 -2.779 1 97 33 HIS B C 1
ATOM 1520 O O . HIS B 1 33 ? 4.789 20.391 -1.747 1 97 33 HIS B O 1
ATOM 1526 N N . GLY B 1 34 ? 5.164 19.25 -3.684 1 95.94 34 GLY B N 1
ATOM 1527 C CA . GLY B 1 34 ? 6.609 19.375 -3.609 1 95.94 34 GLY B CA 1
ATOM 1528 C C . GLY B 1 34 ? 7.219 18.594 -2.459 1 95.94 34 GLY B C 1
ATOM 1529 O O . GLY B 1 34 ? 8.242 18.984 -1.902 1 95.94 34 GLY B O 1
ATOM 1530 N N . LEU B 1 35 ? 6.582 17.5 -2.051 1 97.12 35 LEU B N 1
ATOM 1531 C CA . LEU B 1 35 ? 7.055 16.656 -0.955 1 97.12 35 LEU B CA 1
ATOM 1532 C C . LEU B 1 35 ? 7.516 15.305 -1.467 1 97.12 35 LEU B C 1
ATOM 1534 O O . LEU B 1 35 ? 6.887 14.727 -2.354 1 97.12 35 LEU B O 1
ATOM 1538 N N . THR B 1 36 ? 8.641 14.906 -0.926 1 96.44 36 THR B N 1
ATOM 1539 C CA . THR B 1 36 ? 8.969 13.492 -1.112 1 96.44 36 THR B CA 1
ATOM 1540 C C . THR B 1 36 ? 8.07 12.617 -0.243 1 96.44 36 THR B C 1
ATOM 1542 O O . THR B 1 36 ? 7.539 13.07 0.77 1 96.44 36 THR B O 1
ATOM 1545 N N . ASP B 1 37 ? 7.969 11.375 -0.609 1 95.81 37 ASP B N 1
ATOM 1546 C CA . ASP B 1 37 ? 7.086 10.461 0.111 1 95.81 37 ASP B CA 1
ATOM 1547 C C . ASP B 1 37 ? 7.527 10.297 1.563 1 95.81 37 ASP B C 1
ATOM 1549 O O . ASP B 1 37 ? 6.703 10.336 2.477 1 95.81 37 ASP B O 1
ATOM 1553 N N . TYR B 1 38 ? 8.844 10.141 1.774 1 96.88 38 TYR B N 1
ATOM 1554 C CA . TYR B 1 38 ? 9.312 9.875 3.131 1 96.88 38 TYR B CA 1
ATOM 1555 C C . TYR B 1 38 ? 9.156 11.109 4.012 1 96.88 38 TYR B C 1
ATOM 1557 O O . TYR B 1 38 ? 8.828 11 5.195 1 96.88 38 TYR B O 1
AT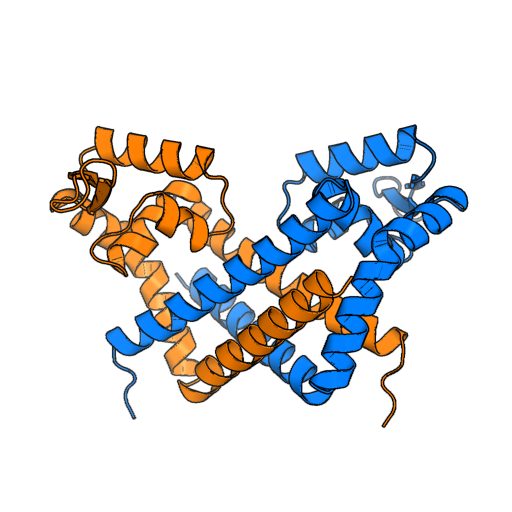OM 1565 N N . ARG B 1 39 ? 9.398 12.336 3.455 1 97.06 39 ARG B N 1
ATOM 1566 C CA . ARG B 1 39 ? 9.18 13.555 4.227 1 97.06 39 ARG B CA 1
ATOM 1567 C C . ARG B 1 39 ? 7.711 13.719 4.59 1 97.06 39 ARG B C 1
ATOM 1569 O O . ARG B 1 39 ? 7.379 14.031 5.734 1 97.06 39 ARG B O 1
ATOM 1576 N N . SER B 1 40 ? 6.871 13.469 3.598 1 97.75 40 SER B N 1
ATOM 1577 C CA . SER B 1 40 ? 5.434 13.617 3.785 1 97.75 40 SER B CA 1
ATOM 1578 C C . SER B 1 40 ? 4.922 12.703 4.887 1 97.75 40 SER B C 1
ATOM 1580 O O . SER B 1 40 ? 4.199 13.141 5.785 1 97.75 40 SER B O 1
ATOM 1582 N N . VAL B 1 41 ? 5.312 11.477 4.879 1 97.5 41 VAL B N 1
ATOM 1583 C CA . VAL B 1 41 ? 4.746 10.516 5.82 1 97.5 41 VAL B CA 1
ATOM 1584 C C . VAL B 1 41 ? 5.277 10.797 7.223 1 97.5 41 VAL B C 1
ATOM 1586 O O . VAL B 1 41 ? 4.555 10.625 8.211 1 97.5 41 VAL B O 1
ATOM 1589 N N . ILE B 1 42 ? 6.512 11.188 7.336 1 98 42 ILE B N 1
ATOM 1590 C CA . ILE B 1 42 ? 7.082 11.508 8.641 1 98 42 ILE B CA 1
ATOM 1591 C C . ILE B 1 42 ? 6.34 12.688 9.258 1 98 42 ILE B C 1
ATOM 1593 O O . ILE B 1 42 ? 5.918 12.633 10.414 1 98 42 ILE B O 1
ATOM 1597 N N . LEU B 1 43 ? 6.172 13.773 8.453 1 98.06 43 LEU B N 1
ATOM 1598 C CA . LEU B 1 43 ? 5.441 14.945 8.914 1 98.06 43 LEU B CA 1
ATOM 1599 C C . LEU B 1 43 ? 4.008 14.586 9.281 1 98.06 43 LEU B C 1
ATOM 1601 O O . LEU B 1 43 ? 3.504 15.016 10.328 1 98.06 43 LEU B O 1
ATOM 1605 N N . TYR B 1 44 ? 3.369 13.797 8.445 1 97.88 44 TYR B N 1
ATOM 1606 C CA . TYR B 1 44 ? 1.995 13.352 8.656 1 97.88 44 TYR B CA 1
ATOM 1607 C C . TYR B 1 44 ? 1.861 12.578 9.961 1 97.88 44 TYR B C 1
ATOM 1609 O O . TYR B 1 44 ? 1.022 12.906 10.797 1 97.88 44 TYR B O 1
ATOM 1617 N N . GLU B 1 45 ? 2.676 11.57 10.133 1 97.12 45 GLU B N 1
ATOM 1618 C CA . GLU B 1 45 ? 2.594 10.703 11.305 1 97.12 45 GLU B CA 1
ATOM 1619 C C . GLU B 1 45 ? 2.887 11.469 12.586 1 97.12 45 GLU B C 1
ATOM 1621 O O . GLU B 1 45 ? 2.24 11.25 13.609 1 97.12 45 GLU B O 1
ATOM 1626 N N . LEU B 1 46 ? 3.818 12.398 12.555 1 97 46 LEU B N 1
ATOM 1627 C CA . LEU B 1 46 ? 4.203 13.109 13.766 1 97 46 LEU B CA 1
ATOM 1628 C C . LEU B 1 46 ? 3.203 14.219 14.086 1 97 46 LEU B C 1
ATOM 1630 O O . LEU B 1 46 ? 3.15 14.70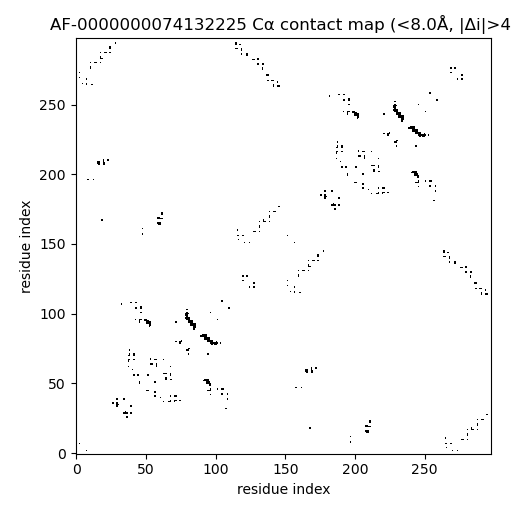3 15.219 1 97 46 LEU B O 1
ATOM 1634 N N . LEU B 1 47 ? 2.428 14.648 13.078 1 95 47 LEU B N 1
ATOM 1635 C CA . LEU B 1 47 ? 1.32 15.555 13.344 1 95 47 LEU B CA 1
ATOM 1636 C C . LEU B 1 47 ? 0.191 14.844 14.078 1 95 47 LEU B C 1
ATOM 1638 O O . LEU B 1 47 ? -0.455 15.422 14.953 1 95 47 LEU B O 1
ATOM 1642 N N . LEU B 1 48 ? 0.052 13.609 13.664 1 93.56 48 LEU B N 1
ATOM 1643 C CA . LEU B 1 48 ? -1.064 12.844 14.211 1 93.56 48 LEU B CA 1
ATOM 1644 C C . LEU B 1 48 ? -0.685 12.211 15.547 1 93.56 48 LEU B C 1
ATOM 1646 O O . LEU B 1 48 ? -1.548 11.977 16.391 1 93.56 48 LEU B O 1
ATOM 1650 N N . HIS B 1 49 ? 0.655 11.867 15.523 1 91.62 49 HIS B N 1
ATOM 1651 C CA . HIS B 1 49 ? 1.174 11.211 16.719 1 91.62 49 HIS B CA 1
ATOM 1652 C C . HIS B 1 49 ? 2.268 12.039 17.375 1 91.62 49 HIS B C 1
ATOM 1654 O O . HIS B 1 49 ? 3.227 12.445 16.719 1 91.62 49 HIS B O 1
ATOM 1660 N N . THR B 1 50 ? 2.094 12.695 18.484 1 86.75 50 THR B N 1
ATOM 1661 C CA . THR B 1 50 ? 2.988 13.617 19.188 1 86.75 50 THR B CA 1
ATOM 1662 C C . THR B 1 50 ? 4.43 13.117 19.125 1 86.75 50 THR B C 1
ATOM 1664 O O . THR B 1 50 ? 5.348 13.891 18.844 1 86.75 50 THR B O 1
ATOM 1667 N N . ARG B 1 51 ? 4.672 11.898 19.328 1 92 51 ARG B N 1
ATOM 1668 C CA . ARG B 1 51 ? 6.016 11.336 19.234 1 92 51 ARG B CA 1
ATOM 1669 C C . ARG B 1 51 ? 5.973 9.875 18.797 1 92 51 ARG B C 1
ATOM 1671 O O . ARG B 1 51 ? 5.059 9.141 19.172 1 92 51 ARG B O 1
ATOM 1678 N N . LEU B 1 52 ? 6.949 9.469 17.906 1 96.31 52 LEU B N 1
ATOM 1679 C CA . LEU B 1 52 ? 7.129 8.102 17.438 1 96.31 52 LEU B CA 1
ATOM 1680 C C . LEU B 1 52 ? 8.609 7.754 17.328 1 96.31 52 LEU B C 1
ATOM 1682 O O . LEU B 1 52 ? 9.438 8.625 17.047 1 96.31 52 LEU B O 1
ATOM 1686 N N . THR B 1 53 ? 8.922 6.496 17.609 1 96.38 53 THR B N 1
ATOM 1687 C CA . THR B 1 53 ? 10.258 6.031 17.25 1 96.38 53 THR B CA 1
ATOM 1688 C C . THR B 1 53 ? 10.383 5.828 15.742 1 96.38 53 THR B C 1
ATOM 1690 O O . THR B 1 53 ? 9.367 5.75 15.039 1 96.38 53 THR B O 1
ATOM 1693 N N . GLN B 1 54 ? 11.617 5.879 15.305 1 96.19 54 GLN B N 1
ATOM 1694 C CA . GLN B 1 54 ? 11.836 5.574 13.898 1 96.19 54 GLN B CA 1
ATOM 1695 C C . GLN B 1 54 ? 11.188 4.246 13.516 1 96.19 54 GLN B C 1
ATOM 1697 O O . GLN B 1 54 ? 10.562 4.137 12.461 1 96.19 54 GLN B O 1
ATOM 1702 N N . LYS B 1 55 ? 11.273 3.244 14.406 1 95.38 55 LYS B N 1
ATOM 1703 C CA . LYS B 1 55 ? 10.688 1.929 14.172 1 95.38 55 LYS B CA 1
ATOM 1704 C C . LYS B 1 55 ? 9.172 2.021 14.016 1 95.38 55 LYS B C 1
ATOM 1706 O O . LYS B 1 55 ? 8.594 1.411 13.117 1 95.38 55 LYS B O 1
ATOM 1711 N N . GLN B 1 56 ? 8.555 2.76 14.828 1 95.5 56 GLN B N 1
ATOM 1712 C CA . GLN B 1 56 ? 7.105 2.93 14.781 1 95.5 56 GLN B CA 1
ATOM 1713 C C . GLN B 1 56 ? 6.676 3.629 13.492 1 95.5 56 GLN B C 1
ATOM 1715 O O . GLN B 1 56 ? 5.652 3.281 12.906 1 95.5 56 GLN B O 1
ATOM 1720 N N . ILE B 1 57 ? 7.434 4.613 13.062 1 97 57 ILE B N 1
ATOM 1721 C CA . ILE B 1 57 ? 7.121 5.309 11.82 1 97 57 ILE B CA 1
ATOM 1722 C C . ILE B 1 57 ? 7.195 4.328 10.648 1 97 57 ILE B C 1
ATOM 1724 O O . ILE B 1 57 ? 6.293 4.281 9.812 1 97 57 ILE B O 1
ATOM 1728 N N . VAL B 1 58 ? 8.227 3.504 10.641 1 96.12 58 VAL B N 1
ATOM 1729 C CA . VAL B 1 58 ? 8.398 2.514 9.586 1 96.12 58 VAL B CA 1
ATOM 1730 C C . VAL B 1 58 ? 7.211 1.555 9.57 1 96.12 58 VAL B C 1
ATOM 1732 O O . VAL B 1 58 ? 6.664 1.249 8.508 1 96.12 58 VAL B O 1
ATOM 1735 N N . GLU B 1 59 ? 6.738 1.119 10.711 1 94.06 59 GLU B N 1
ATOM 1736 C CA . GLU B 1 59 ? 5.652 0.151 10.844 1 94.06 59 GLU B CA 1
ATOM 1737 C C . GLU B 1 59 ? 4.336 0.729 10.336 1 94.06 59 GLU B C 1
ATOM 1739 O O . GLU B 1 59 ? 3.463 -0.011 9.875 1 94.06 59 GLU B O 1
ATOM 1744 N N . ARG B 1 60 ? 4.246 2.025 10.383 1 94.75 60 ARG B N 1
ATOM 1745 C CA . ARG B 1 60 ? 3.004 2.688 9.992 1 94.75 60 ARG B CA 1
ATOM 1746 C C . ARG B 1 60 ? 3.02 3.053 8.516 1 94.75 60 ARG B C 1
ATOM 1748 O O . ARG B 1 60 ? 2.012 3.516 7.977 1 94.75 60 ARG B O 1
ATOM 1755 N N . THR B 1 61 ? 4.133 2.752 7.855 1 92.19 61 THR B N 1
ATOM 1756 C CA . THR B 1 61 ? 4.262 3.074 6.441 1 92.19 61 THR B CA 1
ATOM 1757 C C . THR B 1 61 ? 4.773 1.871 5.656 1 92.19 61 THR B C 1
ATOM 1759 O O . THR B 1 61 ? 5.168 0.861 6.242 1 92.19 61 THR B O 1
ATOM 1762 N N . ASN B 1 62 ? 4.695 1.932 4.387 1 86.38 62 ASN B N 1
ATOM 1763 C CA . ASN B 1 62 ? 5.254 0.899 3.518 1 86.38 62 ASN B CA 1
ATOM 1764 C C . ASN B 1 62 ? 6.598 1.325 2.936 1 86.38 62 ASN B C 1
ATOM 1766 O O . ASN B 1 62 ? 7.023 0.802 1.904 1 86.38 62 ASN B O 1
ATOM 1770 N N . LEU B 1 63 ? 7.262 2.223 3.678 1 93.25 63 LEU B N 1
ATOM 1771 C CA . LEU B 1 63 ? 8.539 2.732 3.189 1 93.25 63 LEU B CA 1
ATOM 1772 C C . LEU B 1 63 ? 9.703 2.043 3.891 1 93.25 63 LEU B C 1
ATOM 1774 O O . LEU B 1 63 ? 9.609 1.701 5.07 1 93.25 63 LEU B O 1
ATOM 1778 N N . PRO B 1 64 ? 10.836 1.872 3.146 1 93 64 PRO B N 1
ATOM 1779 C CA . PRO B 1 64 ? 12.031 1.256 3.738 1 93 64 PRO B CA 1
ATOM 1780 C C . PRO B 1 64 ? 12.594 2.062 4.902 1 93 64 PRO B C 1
ATOM 1782 O O . PRO B 1 64 ? 12.562 3.297 4.879 1 93 64 PRO B O 1
ATOM 1785 N N . LYS B 1 65 ? 13.109 1.335 5.891 1 95.69 65 LYS B N 1
ATOM 1786 C CA . LYS B 1 65 ? 13.742 1.951 7.055 1 95.69 65 LYS B CA 1
ATOM 1787 C C . LYS B 1 65 ? 14.781 2.988 6.637 1 95.69 65 LYS B C 1
ATOM 1789 O O . LYS B 1 65 ? 14.891 4.047 7.258 1 95.69 65 LYS B O 1
ATOM 1794 N N . GLN B 1 66 ? 15.539 2.697 5.551 1 96.44 66 GLN B N 1
ATOM 1795 C CA . GLN B 1 66 ? 16.594 3.594 5.086 1 96.44 66 GLN B CA 1
ATOM 1796 C C . GLN B 1 66 ? 16.016 4.926 4.617 1 96.44 66 GLN B C 1
ATOM 1798 O O . GLN B 1 66 ? 16.609 5.98 4.848 1 96.44 66 GLN B O 1
ATOM 1803 N N . SER B 1 67 ? 14.859 4.906 3.936 1 96.75 67 SER B N 1
ATOM 1804 C CA . SER B 1 67 ? 14.195 6.121 3.465 1 96.75 67 SER B CA 1
ATOM 1805 C C . SER B 1 67 ? 13.688 6.961 4.629 1 96.75 67 SER B C 1
ATOM 1807 O O . SER B 1 67 ? 13.828 8.188 4.629 1 96.75 67 SER B O 1
ATOM 1809 N N . ILE B 1 68 ? 13.141 6.301 5.617 1 97.88 68 ILE B N 1
ATOM 1810 C CA . ILE B 1 68 ? 12.617 6.988 6.793 1 97.88 68 ILE B CA 1
ATOM 1811 C C . ILE B 1 68 ? 13.758 7.645 7.562 1 97.88 68 ILE B C 1
ATOM 1813 O O . ILE B 1 68 ? 13.656 8.797 7.977 1 97.88 68 ILE B O 1
ATOM 1817 N N . ASN B 1 69 ? 14.836 6.902 7.691 1 97.69 69 ASN B N 1
ATOM 1818 C CA . ASN B 1 69 ? 16.016 7.465 8.352 1 97.69 69 ASN B CA 1
ATOM 1819 C C . ASN B 1 69 ? 16.516 8.711 7.625 1 97.69 69 ASN B C 1
ATOM 1821 O O . ASN B 1 69 ? 16.828 9.719 8.266 1 97.69 69 ASN B O 1
ATOM 1825 N N . LYS B 1 70 ? 16.609 8.57 6.355 1 98.06 70 LYS B N 1
ATOM 1826 C CA . LYS B 1 70 ? 17.031 9.711 5.547 1 98.06 70 LYS B CA 1
ATOM 1827 C C . LYS B 1 70 ? 16.125 10.914 5.785 1 98.06 70 LYS B C 1
ATOM 1829 O O . LYS B 1 70 ? 16.625 12.039 5.949 1 98.06 70 LYS B O 1
ATOM 1834 N N . GLY B 1 71 ? 14.828 10.727 5.785 1 98 71 GLY B N 1
ATOM 1835 C CA . GLY B 1 71 ? 13.875 11.805 6.016 1 98 71 GLY B CA 1
ATOM 1836 C C . GLY B 1 71 ? 14 12.43 7.395 1 98 71 GLY B C 1
ATOM 1837 O O . GLY B 1 71 ? 13.93 13.648 7.535 1 98 71 GLY B O 1
ATOM 1838 N N . ILE B 1 72 ? 14.188 11.57 8.352 1 98.06 72 ILE B N 1
ATOM 1839 C CA . ILE B 1 72 ? 14.336 12.039 9.727 1 98.06 72 ILE B CA 1
ATOM 1840 C C . ILE B 1 72 ? 15.57 12.93 9.836 1 98.06 72 ILE B C 1
ATOM 1842 O O . ILE B 1 72 ? 15.508 14.023 10.406 1 98.06 72 ILE B O 1
ATOM 1846 N N . LEU B 1 73 ? 16.672 12.477 9.281 1 97.88 73 LEU B N 1
ATOM 1847 C CA . LEU B 1 73 ? 17.922 13.227 9.344 1 97.88 73 LEU B CA 1
ATOM 1848 C C . LEU B 1 73 ? 17.781 14.562 8.609 1 97.88 73 LEU B C 1
ATOM 1850 O O . LEU B 1 73 ? 18.25 15.594 9.102 1 97.88 73 LEU B O 1
ATOM 1854 N N . GLN B 1 74 ? 17.172 14.523 7.469 1 98.25 74 GLN B N 1
ATOM 1855 C CA . GLN B 1 74 ? 16.969 15.742 6.695 1 98.25 74 GLN B CA 1
ATOM 1856 C C . GLN B 1 74 ? 16.125 16.75 7.465 1 98.25 74 GLN B C 1
ATOM 1858 O O . GLN B 1 74 ? 16.469 17.938 7.547 1 98.25 74 GLN B O 1
ATOM 1863 N N . LEU B 1 75 ? 15.039 16.328 8.023 1 98.56 75 LEU B N 1
ATOM 1864 C CA . LEU B 1 75 ? 14.141 17.203 8.766 1 98.56 75 LEU B CA 1
ATOM 1865 C C . LEU B 1 75 ? 14.812 17.734 10.031 1 98.56 75 LEU B C 1
ATOM 1867 O O . LEU B 1 75 ? 14.562 18.875 10.438 1 98.56 75 LEU B O 1
ATOM 1871 N N . ARG B 1 76 ? 15.594 16.875 10.625 1 98.19 76 ARG B N 1
ATOM 1872 C CA . ARG B 1 76 ? 16.359 17.297 11.789 1 98.19 76 ARG B CA 1
ATOM 1873 C C . ARG B 1 76 ? 17.359 18.391 11.422 1 98.19 76 ARG B C 1
ATOM 1875 O O . ARG B 1 76 ? 17.438 19.406 12.109 1 98.19 76 ARG B O 1
ATOM 1882 N N . ASP B 1 77 ? 18.109 18.156 10.375 1 98.25 77 ASP B N 1
ATOM 1883 C CA . ASP B 1 77 ? 19.109 19.125 9.922 1 98.25 77 ASP B CA 1
ATOM 1884 C C . ASP B 1 77 ? 18.469 20.453 9.539 1 98.25 77 ASP B C 1
ATOM 1886 O O . ASP B 1 77 ? 19.062 21.516 9.695 1 98.25 77 ASP B O 1
ATOM 1890 N N . GLU B 1 78 ? 17.219 20.422 9.117 1 98.25 78 GLU B N 1
ATOM 1891 C CA . GLU B 1 78 ? 16.484 21.609 8.711 1 98.25 78 GLU B CA 1
ATOM 1892 C C . GLU B 1 78 ? 15.844 22.297 9.906 1 98.25 78 GLU B C 1
ATOM 1894 O O . GLU B 1 78 ? 15.242 23.375 9.773 1 98.25 78 GLU B O 1
ATOM 1899 N N . GLY B 1 79 ? 15.914 21.641 11.062 1 98.31 79 GLY B N 1
ATOM 1900 C CA . GLY B 1 79 ? 15.414 22.219 12.297 1 98.31 79 GLY B CA 1
ATOM 1901 C C . GLY B 1 79 ? 13.945 21.938 12.547 1 98.31 79 GLY B C 1
ATOM 1902 O O . GLY B 1 79 ? 13.328 22.531 13.422 1 98.31 79 GLY B O 1
ATOM 1903 N N . TYR B 1 80 ? 13.336 21.016 11.75 1 98.44 80 TYR B N 1
ATOM 1904 C CA . TYR B 1 80 ? 11.898 20.75 11.844 1 98.44 80 TYR B CA 1
ATOM 1905 C C . TYR B 1 80 ? 11.625 19.578 12.773 1 98.44 80 TYR B C 1
ATOM 1907 O O . TYR B 1 80 ? 10.484 19.375 13.203 1 98.44 80 TYR B O 1
ATOM 1915 N N . LEU B 1 81 ? 12.609 18.734 13.094 1 98.38 81 LEU B N 1
ATOM 1916 C CA . LEU B 1 81 ? 12.477 17.516 13.891 1 98.38 81 LEU B CA 1
ATOM 1917 C C . LEU B 1 81 ? 13.617 17.406 14.898 1 98.38 81 LEU B C 1
ATOM 1919 O O . LEU B 1 81 ? 14.742 17.828 14.625 1 98.38 81 LEU B O 1
ATOM 1923 N N . THR B 1 82 ? 13.375 16.859 16.016 1 97.31 82 THR B N 1
ATOM 1924 C CA . THR B 1 82 ? 14.398 16.578 17 1 97.31 82 THR B CA 1
ATOM 1925 C C . THR B 1 82 ? 14.211 15.164 17.562 1 97.31 82 THR B C 1
ATOM 1927 O O . THR B 1 82 ? 13.141 14.562 17.422 1 97.31 82 THR B O 1
ATOM 1930 N N . LEU B 1 83 ? 15.305 14.633 18.094 1 95.25 83 LEU B N 1
ATOM 1931 C CA . LEU B 1 83 ? 15.305 13.32 18.719 1 95.25 83 LEU B CA 1
ATOM 1932 C C . LEU B 1 83 ? 15.477 13.43 20.219 1 95.25 83 LEU B C 1
ATOM 1934 O O . LEU B 1 83 ? 16.297 14.227 20.703 1 95.25 83 LEU B O 1
ATOM 1938 N N . GLU B 1 84 ? 14.633 12.742 20.906 1 92.12 84 GLU B N 1
ATOM 1939 C CA . GLU B 1 84 ? 14.758 12.719 22.359 1 92.12 84 GLU B CA 1
ATOM 1940 C C . GLU B 1 84 ? 14.938 11.297 22.875 1 92.12 84 GLU B C 1
ATOM 1942 O O . GLU B 1 84 ? 14.203 10.391 22.469 1 92.12 84 GLU B O 1
ATOM 1947 N N . GLN B 1 85 ? 15.867 11.133 23.734 1 90.88 85 GLN B N 1
ATOM 1948 C CA . GLN B 1 85 ? 16.109 9.828 24.312 1 90.88 85 GLN B CA 1
ATOM 1949 C C . GLN B 1 85 ? 15.031 9.461 25.328 1 90.88 85 GLN B C 1
ATOM 1951 O O . GLN B 1 85 ? 14.594 10.312 26.109 1 90.88 85 GLN B O 1
ATOM 1956 N N . ASP B 1 86 ? 14.656 8.203 25.234 1 86.69 86 ASP B N 1
ATOM 1957 C CA . ASP B 1 86 ? 13.703 7.711 26.234 1 86.69 86 ASP B CA 1
ATOM 1958 C C . ASP B 1 86 ? 14.328 7.703 27.625 1 86.69 86 ASP B C 1
ATOM 1960 O O . ASP B 1 86 ? 15.5 7.348 27.781 1 86.69 86 ASP B O 1
ATOM 1964 N N . GLU B 1 87 ? 13.586 8.148 28.516 1 86.19 87 GLU B N 1
ATOM 1965 C CA . GLU B 1 87 ? 14.078 8.25 29.875 1 86.19 87 GLU B CA 1
ATOM 1966 C C . GLU B 1 87 ? 14.328 6.867 30.484 1 86.19 87 GLU B C 1
ATOM 1968 O O . GLU B 1 87 ? 15.227 6.695 31.312 1 86.19 87 GLU B O 1
ATOM 1973 N N . LYS B 1 88 ? 13.508 5.98 30.141 1 88.75 88 LYS B N 1
ATOM 1974 C CA . LYS B 1 88 ? 13.547 4.648 30.734 1 88.75 88 LYS B CA 1
ATOM 1975 C C . LYS B 1 88 ? 14.477 3.725 29.953 1 88.75 88 LYS B C 1
ATOM 1977 O O . LYS B 1 88 ? 15 2.752 30.5 1 88.75 88 LYS B O 1
ATOM 1982 N N . ASP B 1 89 ? 14.617 3.986 28.766 1 87.19 89 ASP B N 1
ATOM 1983 C CA . ASP B 1 89 ? 15.445 3.17 27.875 1 87.19 89 ASP B CA 1
ATOM 1984 C C . ASP B 1 89 ? 16.328 4.043 26.984 1 87.19 89 ASP B C 1
ATOM 1986 O O . ASP B 1 89 ? 15.859 4.562 25.969 1 87.19 89 ASP B O 1
ATOM 1990 N N . ASN B 1 90 ? 17.578 4.117 27.312 1 82.38 90 ASN B N 1
ATOM 1991 C CA . ASN B 1 90 ? 18.516 5.023 26.641 1 82.38 90 ASN B CA 1
ATOM 1992 C C . ASN B 1 90 ? 18.75 4.605 25.203 1 82.38 90 ASN B C 1
ATOM 1994 O O . ASN B 1 90 ? 19.266 5.391 24.391 1 82.38 90 ASN B O 1
ATOM 1998 N N . ARG B 1 91 ? 18.328 3.451 24.906 1 84.56 91 ARG B N 1
ATOM 1999 C CA . ARG B 1 91 ? 18.531 2.977 23.547 1 84.56 91 ARG B CA 1
ATOM 2000 C C . ARG B 1 91 ? 17.391 3.408 22.625 1 84.56 91 ARG B C 1
ATOM 2002 O O . ARG B 1 91 ? 17.516 3.375 21.406 1 84.56 91 ARG B O 1
ATOM 2009 N N . VAL B 1 92 ? 16.375 3.848 23.266 1 89.81 92 VAL B N 1
ATOM 2010 C CA . VAL B 1 92 ? 15.188 4.23 22.5 1 89.81 92 VAL B CA 1
ATOM 2011 C C . VAL B 1 92 ? 15.156 5.746 22.328 1 89.81 92 VAL B C 1
ATOM 2013 O O . VAL B 1 92 ? 15.32 6.496 23.281 1 89.81 92 VAL B O 1
ATOM 2016 N N . LYS B 1 93 ? 15.078 6.184 21 1 94.12 93 LYS B N 1
ATOM 2017 C CA . LYS B 1 93 ? 14.938 7.602 20.703 1 94.12 93 LYS B CA 1
ATOM 2018 C C . LYS B 1 93 ? 13.594 7.895 20.047 1 94.12 93 LYS B C 1
ATOM 2020 O O . LYS B 1 93 ? 13.156 7.168 19.156 1 94.12 93 LYS B O 1
ATOM 2025 N N . TYR B 1 94 ? 12.977 8.93 20.531 1 96.5 94 TYR B N 1
ATOM 2026 C CA . TYR B 1 94 ? 11.703 9.352 19.953 1 96.5 94 TYR B CA 1
ATOM 2027 C C . TYR B 1 94 ? 11.883 10.562 19.047 1 96.5 94 TYR B C 1
ATOM 2029 O O . TYR B 1 94 ? 12.648 11.477 19.375 1 96.5 94 TYR B O 1
ATOM 2037 N N . CYS B 1 95 ? 11.18 10.562 17.922 1 97.56 95 CYS B N 1
ATOM 2038 C CA . CYS B 1 95 ? 11.109 11.695 17 1 97.56 95 CYS B CA 1
ATOM 2039 C C . CYS B 1 95 ? 9.977 12.633 17.391 1 97.56 95 CYS B C 1
ATOM 2041 O O . CYS B 1 95 ? 8.867 12.188 17.688 1 97.56 95 CYS B O 1
ATOM 2043 N N . PHE B 1 96 ? 10.312 13.922 17.328 1 96.19 96 PHE B N 1
ATOM 2044 C CA . PHE B 1 96 ? 9.352 14.992 17.562 1 96.19 96 PHE B CA 1
ATOM 2045 C C . PHE B 1 96 ? 9.523 16.125 16.547 1 96.19 96 PHE B C 1
ATOM 2047 O O . PHE B 1 96 ? 10.641 16.406 16.109 1 96.19 96 PHE B O 1
ATOM 2054 N N . LEU B 1 97 ? 8.359 16.75 16.328 1 97.81 97 LEU B N 1
ATOM 2055 C CA . LEU B 1 97 ? 8.5 18 15.594 1 97.81 97 LEU B CA 1
ATOM 2056 C C . LEU B 1 97 ? 8.883 19.141 16.531 1 97.81 97 LEU B C 1
ATOM 2058 O O . LEU B 1 97 ? 8.367 19.234 17.656 1 97.81 97 LEU B O 1
ATOM 2062 N N . THR B 1 98 ? 9.859 19.953 16.109 1 97.88 98 THR B N 1
ATOM 2063 C CA . THR B 1 98 ? 10.078 21.219 16.812 1 97.88 98 THR B CA 1
ATOM 2064 C C . THR B 1 98 ? 8.891 22.156 16.625 1 97.88 98 THR B C 1
ATOM 2066 O O . THR B 1 98 ? 7.961 21.859 15.875 1 97.88 98 THR B O 1
ATOM 2069 N N . GLU B 1 99 ? 8.898 23.281 17.391 1 97.69 99 GLU B N 1
ATOM 2070 C CA . GLU B 1 99 ? 7.848 24.281 17.172 1 97.69 99 GLU B CA 1
ATOM 2071 C C . GLU B 1 99 ? 7.793 24.719 15.711 1 97.69 99 GLU B C 1
ATOM 2073 O O . GLU B 1 99 ? 6.711 24.797 15.117 1 97.69 99 GLU B O 1
ATOM 2078 N N . GLU B 1 100 ? 8.977 24.938 15.133 1 98.12 100 GLU B N 1
ATOM 2079 C CA . GLU B 1 100 ? 9.062 25.297 13.727 1 98.12 100 GLU B CA 1
ATOM 2080 C C . GLU B 1 100 ? 8.625 24.141 12.828 1 98.12 100 GLU B C 1
ATOM 2082 O O . GLU B 1 100 ? 8.008 24.359 11.789 1 98.12 100 GLU B O 1
ATOM 2087 N N . GLY B 1 101 ? 8.914 22.906 13.25 1 98 101 GLY B N 1
ATOM 2088 C CA . GLY B 1 101 ? 8.516 21.719 12.523 1 98 101 GLY B CA 1
ATOM 2089 C C . GLY B 1 101 ? 7.02 21.5 12.5 1 98 101 GLY B C 1
ATOM 2090 O O . GLY B 1 101 ? 6.461 21.078 11.484 1 98 101 GLY B O 1
ATOM 2091 N N . GLU B 1 102 ? 6.422 21.781 13.625 1 97.31 102 GLU B N 1
ATOM 2092 C CA . GLU B 1 102 ? 4.969 21.672 13.711 1 97.31 102 GLU B CA 1
ATOM 2093 C C . GLU B 1 102 ? 4.285 22.688 12.789 1 97.31 102 GLU B C 1
ATOM 2095 O O . GLU B 1 102 ? 3.32 22.344 12.102 1 97.31 102 GLU B O 1
ATOM 2100 N N . GLU B 1 103 ? 4.781 23.938 12.828 1 97.81 103 GLU B N 1
ATOM 2101 C CA . GLU B 1 103 ? 4.234 24.953 11.945 1 97.81 103 GLU B CA 1
ATOM 2102 C C . GLU B 1 103 ? 4.414 24.562 10.477 1 97.81 103 GLU B C 1
ATOM 2104 O O . GLU B 1 103 ? 3.482 24.703 9.68 1 97.81 103 GLU B O 1
ATOM 2109 N N . TYR B 1 104 ? 5.582 24.094 10.164 1 97.88 104 TYR B N 1
ATOM 2110 C CA . TYR B 1 104 ? 5.887 23.641 8.805 1 97.88 104 TYR B CA 1
ATOM 2111 C C . TYR B 1 104 ? 4.973 22.5 8.391 1 97.88 104 TYR B C 1
ATOM 2113 O O . TYR B 1 104 ? 4.391 22.531 7.301 1 97.88 104 TYR B O 1
ATOM 2121 N N . ALA B 1 105 ? 4.812 21.484 9.234 1 97.5 105 ALA B N 1
ATOM 2122 C CA . ALA B 1 105 ? 3.984 20.312 8.953 1 97.5 105 ALA B CA 1
ATOM 2123 C 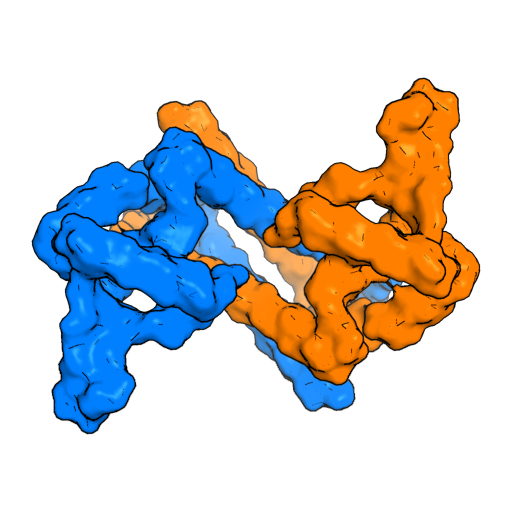C . ALA B 1 105 ? 2.523 20.703 8.758 1 97.5 105 ALA B C 1
ATOM 2125 O O . ALA B 1 105 ? 1.844 20.188 7.875 1 97.5 105 ALA B O 1
ATOM 2126 N N . ARG B 1 106 ? 2.08 21.594 9.57 1 96.69 106 ARG B N 1
ATOM 2127 C CA . ARG B 1 106 ? 0.691 22.031 9.477 1 96.69 106 ARG B CA 1
ATOM 2128 C C . ARG B 1 106 ? 0.426 22.719 8.133 1 96.69 106 ARG B C 1
ATOM 2130 O O . ARG B 1 106 ? -0.599 22.469 7.5 1 96.69 106 ARG B O 1
ATOM 2137 N N . VAL B 1 107 ? 1.337 23.5 7.707 1 96.81 107 VAL B N 1
ATOM 2138 C CA . VAL B 1 107 ? 1.185 24.188 6.434 1 96.81 107 VAL B CA 1
ATOM 2139 C C . VAL B 1 107 ? 1.241 23.188 5.281 1 96.81 107 VAL B C 1
ATOM 2141 O O . VAL B 1 107 ? 0.418 23.25 4.367 1 96.81 107 VAL B O 1
ATOM 2144 N N . LYS B 1 108 ? 2.176 22.281 5.332 1 97.44 108 LYS B N 1
ATOM 2145 C CA . LYS B 1 108 ? 2.436 21.391 4.203 1 97.44 108 LYS B CA 1
ATOM 2146 C C . LYS B 1 108 ? 1.419 20.25 4.16 1 97.44 108 LYS B C 1
ATOM 2148 O O . LYS B 1 108 ? 1.022 19.812 3.078 1 97.44 108 LYS B O 1
ATOM 2153 N N . ILE B 1 109 ? 0.967 19.75 5.367 1 97.88 109 ILE B N 1
ATOM 2154 C CA . ILE B 1 109 ? 0.208 18.516 5.43 1 97.88 109 ILE B CA 1
ATOM 2155 C C . ILE B 1 109 ? -1.27 18.828 5.66 1 97.88 109 ILE B C 1
ATOM 2157 O O . ILE B 1 109 ? -2.135 17.984 5.387 1 97.88 109 ILE B O 1
ATOM 2161 N N . GLN B 1 110 ? -1.618 20.016 6.16 1 96.25 110 GLN B N 1
ATOM 2162 C CA . GLN B 1 110 ? -2.994 20.344 6.516 1 96.25 110 GLN B CA 1
ATOM 2163 C C . GLN B 1 110 ? -3.932 20.141 5.328 1 96.25 110 GLN B C 1
ATOM 2165 O O . GLN B 1 110 ? -5.043 19.641 5.488 1 96.25 110 GLN B O 1
ATOM 2170 N N . PRO B 1 111 ? -3.508 20.516 4.109 1 97.31 111 PRO B N 1
ATOM 2171 C CA . PRO B 1 111 ? -4.402 20.281 2.973 1 97.31 111 PRO B CA 1
ATOM 2172 C C . PRO B 1 111 ? -4.773 18.812 2.812 1 97.31 111 PRO B C 1
ATOM 2174 O O . PRO B 1 111 ? -5.902 18.5 2.426 1 97.31 111 PRO B O 1
ATOM 2177 N N . LEU B 1 112 ? -3.891 17.891 3.104 1 97.81 112 LEU B N 1
ATOM 2178 C CA . LEU B 1 112 ? -4.168 16.469 3.033 1 97.81 112 LEU B CA 1
ATOM 2179 C C . LEU B 1 112 ? -5.16 16.047 4.113 1 97.81 112 LEU B C 1
ATOM 2181 O O . LEU B 1 112 ? -6.102 15.297 3.846 1 97.81 112 LEU B O 1
ATOM 2185 N N . LEU B 1 113 ? -4.926 16.547 5.312 1 96.88 113 LEU B N 1
ATOM 2186 C CA . LEU B 1 113 ? -5.828 16.25 6.418 1 96.88 113 LEU B CA 1
ATOM 2187 C C . LEU B 1 113 ? -7.234 16.766 6.133 1 96.88 113 LEU B C 1
ATOM 2189 O O . LEU B 1 113 ? -8.219 16.109 6.488 1 96.88 113 LEU B O 1
ATOM 2193 N N . ASP B 1 114 ? -7.316 17.891 5.469 1 97 114 ASP B N 1
ATOM 2194 C CA . ASP B 1 114 ? -8.609 18.469 5.094 1 97 114 ASP B CA 1
ATOM 2195 C C . ASP B 1 114 ? -9.328 17.562 4.09 1 97 114 ASP B C 1
ATOM 2197 O O . ASP B 1 114 ? -10.539 17.375 4.184 1 97 114 ASP B O 1
ATOM 2201 N N . ILE B 1 115 ? -8.562 17.078 3.098 1 97.94 115 ILE B N 1
ATOM 2202 C CA . ILE B 1 115 ? -9.133 16.172 2.117 1 97.94 115 ILE B CA 1
ATOM 2203 C C . ILE B 1 115 ? -9.695 14.93 2.828 1 97.94 115 ILE B C 1
ATOM 2205 O O . ILE B 1 115 ? -10.828 14.523 2.576 1 97.94 115 ILE B O 1
ATOM 2209 N N . GLU B 1 116 ? -8.906 14.344 3.742 1 97.94 116 GLU B N 1
ATOM 2210 C CA . GLU B 1 116 ? -9.312 13.148 4.469 1 97.94 116 GLU B CA 1
ATOM 2211 C C . GLU B 1 116 ? -10.547 13.414 5.324 1 97.94 116 GLU B C 1
ATOM 2213 O O . GLU B 1 116 ? -11.461 12.586 5.395 1 97.94 116 GLU B O 1
ATOM 2218 N N . GLU B 1 117 ? -10.562 14.586 5.98 1 97.31 117 GLU B N 1
ATOM 2219 C CA . GLU B 1 117 ? -11.719 14.969 6.777 1 97.31 117 GLU B CA 1
ATOM 2220 C C . GLU B 1 117 ? -12.969 15.086 5.914 1 97.31 117 GLU B C 1
ATOM 2222 O O . GLU B 1 117 ? -14.039 14.602 6.293 1 97.31 117 GLU B O 1
ATOM 2227 N N . LYS B 1 118 ? -12.852 15.688 4.711 1 97.62 118 LYS B N 1
ATOM 2228 C CA . LYS B 1 118 ? -13.969 15.82 3.785 1 97.62 118 LYS B CA 1
ATOM 2229 C C . LYS B 1 118 ? -14.492 14.445 3.357 1 97.62 118 LYS B C 1
ATOM 2231 O O . LYS B 1 118 ? -15.703 14.242 3.262 1 97.62 118 LYS B O 1
ATOM 2236 N N . ILE B 1 119 ? -13.586 13.531 3.098 1 98.31 119 ILE B N 1
ATOM 2237 C CA . ILE B 1 119 ? -13.961 12.195 2.666 1 98.31 119 ILE B CA 1
ATOM 2238 C C . ILE B 1 119 ? -14.75 11.5 3.773 1 98.31 119 ILE B C 1
ATOM 2240 O O . ILE B 1 119 ? -15.805 10.906 3.518 1 98.31 119 ILE B O 1
ATOM 2244 N N . ILE B 1 120 ? -14.25 11.539 5.027 1 98 120 ILE B N 1
ATOM 2245 C CA . ILE B 1 120 ? -14.891 10.859 6.152 1 98 120 ILE B CA 1
ATOM 2246 C C . ILE B 1 120 ? -16.266 11.477 6.418 1 98 120 ILE B C 1
ATOM 2248 O O . ILE B 1 120 ? -17.219 10.758 6.711 1 98 120 ILE B O 1
ATOM 2252 N N . MET B 1 121 ? -16.344 12.797 6.277 1 97.06 121 MET B N 1
ATOM 2253 C CA . MET B 1 121 ? -17.625 13.469 6.457 1 97.06 121 MET B CA 1
ATOM 2254 C C . MET B 1 121 ? -18.625 13.031 5.391 1 97.06 121 MET B C 1
ATOM 2256 O O . MET B 1 121 ? -19.812 12.875 5.672 1 97.06 121 MET B O 1
ATOM 2260 N N . LYS B 1 122 ? -18.188 12.859 4.184 1 97.62 122 LYS B N 1
ATOM 2261 C CA . LYS B 1 122 ? -19.047 12.461 3.074 1 97.62 122 LYS B CA 1
ATOM 2262 C C . LYS B 1 122 ? -19.484 11 3.203 1 97.62 122 LYS B C 1
ATOM 2264 O O . LYS B 1 122 ? -20.656 10.672 3.041 1 97.62 122 LYS B O 1
ATOM 2269 N N . MET B 1 123 ? -18.547 10.133 3.453 1 97.94 123 MET B N 1
ATOM 2270 C CA . MET B 1 123 ? -18.812 8.703 3.521 1 97.94 123 MET B CA 1
ATOM 2271 C C . MET B 1 123 ? -19.531 8.352 4.82 1 97.94 123 MET B C 1
ATOM 2273 O O . MET B 1 123 ? -20.328 7.402 4.859 1 97.94 123 MET B O 1
ATOM 2277 N N . GLY B 1 124 ? -19.203 9.102 5.898 1 97.06 124 GLY B N 1
ATOM 2278 C CA . GLY B 1 124 ? -19.734 8.812 7.223 1 97.06 124 GLY B CA 1
ATOM 2279 C C . GLY B 1 124 ? -18.812 7.934 8.047 1 97.06 124 GLY B C 1
ATOM 2280 O O . GLY B 1 124 ? -18.156 7.039 7.512 1 97.06 124 GLY B O 1
ATOM 2281 N N . LYS B 1 125 ? -18.859 8.172 9.352 1 96.75 125 LYS B N 1
ATOM 2282 C CA . LYS B 1 125 ? -18 7.469 10.312 1 96.75 125 LYS B CA 1
ATOM 2283 C C . LYS B 1 125 ? -18.203 5.961 10.234 1 96.75 125 LYS B C 1
ATOM 2285 O O . LYS B 1 125 ? -17.25 5.191 10.242 1 96.75 125 LYS B O 1
ATOM 2290 N N . LYS B 1 126 ? -19.375 5.516 10.094 1 97.56 126 LYS B N 1
ATOM 2291 C CA . LYS B 1 126 ? -19.719 4.098 10.117 1 97.56 126 LYS B CA 1
ATOM 2292 C C . LYS B 1 126 ? -19.094 3.365 8.93 1 97.56 126 LYS B C 1
ATOM 2294 O O . LYS B 1 126 ? -18.594 2.244 9.078 1 97.56 126 LYS B O 1
ATOM 2299 N N . LYS B 1 127 ? -19.094 3.943 7.746 1 98.31 127 LYS B N 1
ATOM 2300 C CA . LYS B 1 127 ? -18.516 3.32 6.562 1 98.31 127 LYS B CA 1
ATOM 2301 C C . LYS B 1 127 ? -17 3.168 6.707 1 98.31 127 LYS B C 1
ATOM 2303 O O . LYS B 1 127 ? -16.422 2.15 6.309 1 98.31 127 LYS B O 1
ATOM 2308 N N . ILE B 1 128 ? -16.375 4.156 7.324 1 98.5 128 ILE B N 1
ATOM 2309 C CA . ILE B 1 128 ? -14.922 4.086 7.488 1 98.5 128 ILE B CA 1
ATOM 2310 C C . ILE B 1 128 ? -14.57 3.037 8.539 1 98.5 128 ILE B C 1
ATOM 2312 O O . ILE B 1 128 ? -13.609 2.283 8.375 1 98.5 128 ILE B O 1
ATOM 2316 N N . GLU B 1 129 ? -15.328 3 9.586 1 98.56 129 GLU B N 1
ATOM 2317 C CA . GLU B 1 129 ? -15.125 1.954 10.586 1 98.56 129 GLU B CA 1
ATOM 2318 C C . GLU B 1 129 ? -15.289 0.566 9.969 1 98.56 129 GLU B C 1
ATOM 2320 O O . GLU B 1 129 ? -14.523 -0.347 10.273 1 98.56 129 GLU B O 1
ATOM 2325 N N . GLN B 1 130 ? -16.25 0.441 9.109 1 98.75 130 GLN B N 1
ATOM 2326 C CA . GLN B 1 130 ? -16.469 -0.827 8.422 1 98.75 130 GLN B CA 1
ATOM 2327 C C . GLN B 1 130 ? -15.305 -1.164 7.496 1 98.75 130 GLN B C 1
ATOM 2329 O O . GLN B 1 130 ? -14.867 -2.316 7.43 1 98.75 130 GLN B O 1
ATOM 2334 N N . LEU B 1 131 ? -14.852 -0.178 6.75 1 98.81 131 LEU B N 1
ATOM 2335 C CA . LEU B 1 131 ? -13.68 -0.354 5.898 1 98.81 131 LEU B CA 1
ATOM 2336 C C . LEU B 1 131 ? -12.492 -0.862 6.707 1 98.81 131 LEU B C 1
ATOM 2338 O O . LEU B 1 131 ? -11.867 -1.86 6.336 1 98.81 131 LEU B O 1
ATOM 2342 N N . ASN B 1 132 ? -12.227 -0.194 7.809 1 98.81 132 ASN B N 1
ATOM 2343 C CA . ASN B 1 132 ? -11.117 -0.583 8.672 1 98.81 132 ASN B CA 1
ATOM 2344 C C . ASN B 1 132 ? -11.305 -1.993 9.227 1 98.81 132 ASN B C 1
ATOM 2346 O O . ASN B 1 132 ? -10.359 -2.779 9.273 1 98.81 132 ASN B O 1
ATOM 2350 N N . GLU B 1 133 ? -12.516 -2.312 9.609 1 98.81 133 GLU B N 1
ATOM 2351 C CA . GLU B 1 133 ? -12.805 -3.621 10.188 1 98.81 133 GLU B CA 1
ATOM 2352 C C . GLU B 1 133 ? -12.602 -4.734 9.164 1 98.81 133 GLU B C 1
ATOM 2354 O O . GLU B 1 133 ? -12.039 -5.781 9.484 1 98.81 133 GLU B O 1
ATOM 2359 N N . LEU B 1 134 ? -13.094 -4.531 7.969 1 98.88 134 LEU B N 1
ATOM 2360 C CA . LEU B 1 134 ? -12.969 -5.539 6.918 1 98.88 134 LEU B CA 1
ATOM 2361 C C . LEU B 1 134 ? -11.516 -5.734 6.523 1 98.88 134 LEU B C 1
ATOM 2363 O O . LEU B 1 134 ? -11.07 -6.867 6.309 1 98.88 134 LEU B O 1
ATOM 2367 N N . LEU B 1 135 ? -10.781 -4.629 6.414 1 98.69 135 LEU B N 1
ATOM 2368 C CA . LEU B 1 135 ? -9.359 -4.715 6.094 1 98.69 135 LEU B CA 1
ATOM 2369 C C . LEU B 1 135 ? -8.594 -5.422 7.207 1 98.69 135 LEU B C 1
ATOM 2371 O O . LEU B 1 135 ? -7.707 -6.234 6.938 1 98.69 135 LEU B O 1
ATOM 2375 N N . GLU B 1 136 ? -8.922 -5.113 8.445 1 98.81 136 GLU B N 1
ATOM 2376 C CA . GLU B 1 136 ? -8.297 -5.781 9.586 1 98.81 136 GLU B CA 1
ATOM 2377 C C . GLU B 1 136 ? -8.578 -7.281 9.562 1 98.81 136 GLU B C 1
ATOM 2379 O O . GLU B 1 136 ? -7.688 -8.086 9.844 1 98.81 136 GLU B O 1
ATOM 2384 N N . GLU B 1 137 ? -9.797 -7.641 9.289 1 98.88 137 GLU B N 1
ATOM 2385 C CA . GLU B 1 137 ? -10.164 -9.055 9.203 1 98.88 137 GLU B CA 1
ATOM 2386 C C . GLU B 1 137 ? -9.367 -9.766 8.117 1 98.88 137 GLU B C 1
ATOM 2388 O O . GLU B 1 137 ? -8.875 -10.883 8.32 1 98.88 137 GLU B O 1
ATOM 2393 N N . TRP B 1 138 ? -9.211 -9.125 6.938 1 98.81 138 TRP B N 1
ATOM 2394 C CA . TRP B 1 138 ? -8.383 -9.688 5.871 1 98.81 138 TRP B CA 1
ATOM 2395 C C . TRP B 1 138 ? -6.957 -9.922 6.352 1 98.81 138 TRP B C 1
ATOM 2397 O O . TRP B 1 138 ? -6.414 -11.016 6.191 1 98.81 138 TRP B O 1
ATOM 2407 N N . ASN B 1 139 ? -6.391 -8.883 6.98 1 98.56 139 ASN B N 1
ATOM 2408 C CA . ASN B 1 139 ? -5 -8.945 7.422 1 98.56 139 ASN B CA 1
ATOM 2409 C C . ASN B 1 139 ? -4.797 -10.047 8.461 1 98.56 139 ASN B C 1
ATOM 2411 O O . ASN B 1 139 ? -3.793 -10.766 8.414 1 98.56 139 ASN B O 1
ATOM 2415 N N . LEU B 1 140 ? -5.746 -10.148 9.398 1 98.56 140 LEU B N 1
ATOM 2416 C CA . LEU B 1 140 ? -5.637 -11.156 10.453 1 98.56 140 LEU B CA 1
ATOM 2417 C C . LEU B 1 140 ? -5.695 -12.562 9.867 1 98.56 140 LEU B C 1
ATOM 2419 O O . LEU B 1 140 ? -4.922 -13.438 10.258 1 98.56 140 LEU B O 1
ATOM 2423 N N . ASN B 1 141 ? -6.617 -12.797 8.969 1 98.69 141 ASN B N 1
ATOM 2424 C CA . ASN B 1 141 ? -6.727 -14.102 8.328 1 98.69 141 ASN B CA 1
ATOM 2425 C C . ASN B 1 141 ? -5.496 -14.414 7.484 1 98.69 141 ASN B C 1
ATOM 2427 O O . ASN B 1 141 ? -5.02 -15.555 7.48 1 98.69 141 ASN B O 1
ATOM 2431 N N . PHE B 1 142 ? -4.98 -13.414 6.777 1 98.69 142 PHE B N 1
ATOM 2432 C CA . PHE B 1 142 ? -3.781 -13.633 5.98 1 98.69 142 PHE B CA 1
ATOM 2433 C C . PHE B 1 142 ? -2.617 -14.07 6.863 1 98.69 142 PHE B C 1
ATOM 2435 O O . PHE B 1 142 ? -1.944 -15.055 6.566 1 98.69 142 PHE B O 1
ATOM 2442 N N . LYS B 1 143 ? -2.404 -13.32 7.859 1 98.06 143 LYS B N 1
ATOM 2443 C CA . LYS B 1 143 ? -1.323 -13.656 8.781 1 98.06 143 LYS B CA 1
ATOM 2444 C C . LYS B 1 143 ? -1.488 -15.062 9.344 1 98.06 143 LYS B C 1
ATOM 2446 O O . LYS B 1 143 ? -0.522 -15.828 9.414 1 98.06 143 LYS B O 1
ATOM 2451 N N . LYS B 1 144 ? -2.68 -15.367 9.727 1 98 144 LYS B N 1
ATOM 2452 C CA . LYS B 1 144 ? -2.973 -16.688 10.289 1 98 144 LYS B CA 1
ATOM 2453 C C . LYS B 1 144 ? -2.643 -17.797 9.305 1 98 144 LYS B C 1
ATOM 2455 O O . LYS B 1 144 ? -1.931 -18.75 9.641 1 98 144 LYS B O 1
ATOM 2460 N N . TYR B 1 145 ? -3.117 -17.688 8.055 1 97.94 145 TYR B N 1
ATOM 2461 C CA . TYR B 1 145 ? -2.945 -18.75 7.078 1 97.94 145 TYR B CA 1
ATOM 2462 C C . TYR B 1 145 ? -1.507 -18.812 6.578 1 97.94 145 TYR B C 1
ATOM 2464 O O . TYR B 1 145 ? -0.99 -19.875 6.266 1 97.94 145 TYR B O 1
ATOM 2472 N N . LYS B 1 146 ? -0.885 -17.609 6.469 1 97.19 146 LYS B N 1
ATOM 2473 C CA . LYS B 1 146 ? 0.536 -17.562 6.133 1 97.19 146 LYS B CA 1
ATOM 2474 C C . LYS B 1 146 ? 1.366 -18.328 7.168 1 97.19 146 LYS B C 1
ATOM 2476 O O . LYS B 1 146 ? 2.258 -19.094 6.809 1 97.19 146 LYS B O 1
ATOM 2481 N N . ASP B 1 147 ? 1.047 -18.172 8.492 1 95 147 ASP B N 1
ATOM 2482 C CA . ASP B 1 147 ? 1.812 -18.781 9.57 1 95 147 ASP B CA 1
ATOM 2483 C C . ASP B 1 147 ? 1.529 -20.281 9.656 1 95 147 ASP B C 1
ATOM 2485 O O . ASP B 1 147 ? 2.338 -21.047 10.195 1 95 147 ASP B O 1
ATOM 2489 N N . GLU B 1 148 ? 0.412 -20.75 9.148 1 94.12 148 GLU B N 1
ATOM 2490 C CA . GLU B 1 148 ? 0.027 -22.156 9.172 1 94.12 148 GLU B CA 1
ATOM 2491 C C . GLU B 1 148 ? 0.667 -22.922 8.016 1 94.12 148 GLU B C 1
ATOM 2493 O O . GLU B 1 148 ? 0.658 -24.156 7.996 1 94.12 148 GLU B O 1
ATOM 2498 N N . GLU B 1 149 ? 1.26 -22.25 6.98 1 87.19 149 GLU B N 1
ATOM 2499 C CA . GLU B 1 149 ? 1.916 -22.906 5.852 1 87.19 149 GLU B CA 1
ATOM 2500 C C . GLU B 1 149 ? 3.166 -23.656 6.297 1 87.19 149 GLU B C 1
ATOM 2502 O O . GLU B 1 149 ? 3.951 -23.141 7.098 1 87.19 149 GLU B O 1
#

InterPro domains:
  IPR000835 MarR-type HTH domain [PF12802] (33-91)
  IPR000835 MarR-type HTH domain [PS50995] (5-140)
  IPR000835 MarR-type HTH domain [SM00347] (28-128)
  IPR036388 Winged helix-like DNA-binding domain superfamily [G3DSA:1.10.10.10] (2-147)
  IPR036390 Winged helix DNA-binding domain superfamily [SSF46785] (11-142)

Secondary structure (DSSP, 8-state):
----HHHHHHHHHHHHHHHHHHHHHHHHHHHHTT--HHHHHHHHHHHHSS-EEHHHHHHTSSS-HHHHHHHHHHHHHTTSEEEEE-SS-TT-EEEEE-HHHHHHHHHHHHHHHHHHHHHHHHH-HHHHHHHHHHHHHHHHHHHHHHHH-/----HHHHHHHHHHHHHHHHHHHHHHHHHHHHTT--HHHHHHHHHHHHSS-EEHHHHHHTSSS-HHHHHHHHHHHHHTTSEEEEE-SS-TT-EEEEE-HHHHHHHHHHHHHHHHHHHHHHHHH-HHHHHHHHHHHHHHHHHHHHHHHH-

pLDDT: mean 95.49, std 5.08, range [54.16, 98.88]

Radius of gyration: 20.66 Å; Cα contacts (8 Å, |Δi|>4): 330; chains: 2; bounding box: 43×49×64 Å

Sequence (298 aa):
MSITKDEVQTLTSRLDLLIAKGAREYKDWNQKHGLTDYRSVILYELLLHTRLTQKQIVERTNLPKQSINKGILQLRDEGYLTLEQDEKDNRVKYCFLTEEGEEYARVKIQPLLDIEEKIIMKMGKKKIEQLNELLEEWNLNFKKYKDEEMSITKDEVQTLTSRLDLLIAKGAREYKDWNQKHGLTDYRSVILYELLLHTRLTQKQIVERTNLPKQSINKGILQLRDEGYLTLEQDEKDNRVKYCFLTEEGEEYARVKIQPLLDIEEKIIMKMGKKKIEQLNELLEEWNLNFKKYKDEE

Solvent-accessible surface area (backbone atoms only — not comparable to full-atom values): 15870 Å² total; per-residue (Å²): 133,88,80,47,72,68,54,46,52,51,55,53,50,49,44,43,33,48,55,18,48,41,53,48,52,54,50,51,51,30,54,76,69,74,35,53,69,45,49,46,50,53,44,48,49,39,71,76,32,74,61,41,33,69,67,54,52,33,55,44,35,86,54,55,65,68,50,44,50,51,30,51,51,52,34,31,76,71,53,27,29,47,77,42,67,36,89,89,38,79,86,42,50,31,40,30,60,31,77,63,17,46,56,49,32,48,68,71,42,40,64,56,53,50,45,53,46,52,42,43,66,70,66,30,69,67,53,53,53,47,37,44,50,46,50,46,51,52,42,52,45,47,53,52,49,62,68,71,103,134,88,80,49,72,67,54,46,50,52,54,53,49,50,43,42,32,48,54,17,46,41,53,48,52,54,50,50,50,28,52,77,69,76,35,53,69,47,49,46,50,53,43,48,50,40,70,77,32,73,61,41,32,69,67,54,52,33,57,45,34,85,54,56,66,68,50,45,50,51,31,50,52,52,34,32,75,74,55,27,30,46,79,42,66,37,88,89,40,78,85,41,49,32,39,31,57,32,77,64,16,46,56,49,33,48,67,71,41,42,66,56,53,50,46,53,46,50,43,43,66,71,66,29,67,66,53,52,53,48,37,44,50,46,51,47,51,51,42,52,45,48,53,52,50,62,70,70,104

Foldseek 3Di:
DDQDPVNVCVVVVVVVVVVVVVVVVVCVLCVVLVHDPLLLLVLVCCLVPQKDFLVRSCVVDVDDSVSNVVNQVVCVVVVQKDWDADPVHRVTIIIHGDPVNNVVSCVRCVVVVVVVVVVCVVCDPVVVVVVVVVVVVVVVVVVVVVVVD/DDQDPVNVCVVVVVVVVVVVVVVVVVCVLCVVLVHDPLLLLVLVCCLVPQKDFLVRSCVVDVDDSVSNVVNQVVCVVVVQKDWDADPVHRVTIIIHGDPVNNVVSCVRCVVVVVVVVVVCVVCDVVVVVVVVVVVVVVVVVVVVVVVVD

Organism: Ligilactobacillus salivarius (strain UCC118) (NCBI:txid362948)